Protein AF-A0A960Q2H7-F1 (afdb_monomer_lite)

Secondary structure (DSSP, 8-state):
-PPPTT--EEEEE---TTSSHHHHHHHHHHTT--SSEEEEEEEHHHHHHHHHHTT--GGGPPEE--TTSPPPPSEEEEEPP-TTPPPP--PSTT---HHHHHHHHHHHHHHHHHHHHSTTTEEEEE----HHHHHHTT--SSSHHHHHHHHH-S-S--EEEE-SS-EEEESS-S--HHHHHHH--HHHHHHHHHHHHHHHHHTT---------SSTT-

Foldseek 3Di:
DPDPPALAEEEEQQAQLQDCQVVVVLVCVVVCVDQAEYEQAAALVQQQVSCVVVVRDPQQRADEDDPPDGRDGHHHYYHHDDPDAQHDDHDDPPDQALSSLSNSVSRLVSSLVSCVVPPPRYHYDYGYHDQVSVVSVVNPDSDDQRVCQVSVVPHHAWDWDDDPVDIDTDLDDPDDPVCVVVSDDPVSVVVNVVNVVVVCVVVVNPDDDDDDDPDVVD

Sequence (218 aa):
MPQPENRHMIVVSCGDPGGIGGEILLKALAAGASDLPVLLALPFGLARAWLGVLQAPREWQPRVWHADAEPPEKGLWCLPDEPGWPAVRFPAVAAVDAHSGLLAWRSLERAVDLVLENPGQRALVTAPIHKLAMHEAGFRWPGHTEYLEERGGKGPGLMWMHGPRLSVGLLCNHLPIKDVAAAVTASTLAHKIRLACAFLRDHGIDDELRVLGLDPHA

Structure (mmCIF, N/CA/C/O backbone):
data_AF-A0A960Q2H7-F1
#
_entry.id   AF-A0A960Q2H7-F1
#
loop_
_atom_site.group_PDB
_atom_site.id
_atom_site.type_symbol
_atom_site.label_atom_id
_atom_site.label_alt_id
_atom_site.label_comp_id
_atom_site.label_asym_id
_atom_site.label_entity_id
_atom_site.label_seq_id
_atom_site.pdbx_PDB_ins_code
_atom_site.Cartn_x
_atom_site.Cartn_y
_atom_site.Cartn_z
_atom_site.occupancy
_atom_site.B_iso_or_equiv
_atom_site.auth_seq_id
_atom_site.auth_comp_id
_atom_site.auth_asym_id
_atom_site.auth_atom_id
_atom_site.pdbx_PDB_model_num
ATOM 1 N N . MET A 1 1 ? 28.099 -0.849 17.799 1.00 36.88 1 MET A N 1
ATOM 2 C CA . MET A 1 1 ? 28.224 -0.275 16.443 1.00 36.88 1 MET A CA 1
ATOM 3 C C . MET A 1 1 ? 27.198 0.835 16.332 1.00 36.88 1 MET A C 1
ATOM 5 O O . MET A 1 1 ? 26.074 0.587 16.759 1.00 36.88 1 MET A O 1
ATOM 9 N N . PRO A 1 2 ? 27.560 2.042 15.870 1.00 33.72 2 PRO A N 1
ATOM 10 C CA . PRO A 1 2 ? 26.562 3.067 15.590 1.00 33.72 2 PRO A CA 1
ATOM 11 C C . PRO A 1 2 ? 25.580 2.504 14.553 1.00 33.72 2 PRO A C 1
ATOM 13 O O . PRO A 1 2 ? 25.999 1.886 13.575 1.00 33.72 2 PRO A O 1
ATOM 16 N N . GLN A 1 3 ? 24.281 2.617 14.833 1.00 39.53 3 GLN A N 1
ATOM 17 C CA . GLN A 1 3 ? 23.223 2.280 13.878 1.00 39.53 3 GLN A CA 1
ATOM 18 C C . GLN A 1 3 ? 23.454 3.131 12.619 1.00 39.53 3 GLN A C 1
ATOM 20 O O . GLN A 1 3 ? 23.667 4.334 12.778 1.00 39.53 3 GLN A O 1
ATOM 25 N N . PRO A 1 4 ? 23.471 2.558 11.401 1.00 46.75 4 PRO A N 1
ATOM 26 C CA . PRO A 1 4 ? 23.664 3.358 10.201 1.00 46.75 4 PRO A CA 1
ATOM 27 C C . PRO A 1 4 ? 22.529 4.379 10.104 1.00 46.75 4 PRO A C 1
ATOM 29 O O . PRO A 1 4 ? 21.349 4.019 10.125 1.00 46.75 4 PRO A O 1
ATOM 32 N N . GLU A 1 5 ? 22.907 5.652 10.055 1.00 49.72 5 GLU A N 1
ATOM 33 C CA . GLU A 1 5 ? 21.992 6.776 9.932 1.00 49.72 5 GLU A CA 1
ATOM 34 C C . GLU A 1 5 ? 21.149 6.612 8.651 1.00 49.72 5 GLU A C 1
ATOM 36 O O . GLU A 1 5 ? 21.665 6.482 7.547 1.00 49.72 5 GLU A O 1
ATOM 41 N N . ASN A 1 6 ? 19.830 6.561 8.842 1.00 54.50 6 ASN A N 1
ATOM 42 C CA . ASN A 1 6 ? 18.768 6.665 7.840 1.00 54.50 6 ASN A CA 1
ATOM 43 C C . ASN A 1 6 ? 18.785 5.666 6.655 1.00 54.50 6 ASN A C 1
ATOM 45 O O . ASN A 1 6 ? 18.953 6.036 5.497 1.00 54.50 6 ASN A O 1
ATOM 49 N N . ARG A 1 7 ? 18.464 4.391 6.929 1.00 71.50 7 ARG A N 1
ATOM 50 C CA . ARG A 1 7 ? 18.133 3.381 5.897 1.00 71.50 7 ARG A CA 1
ATOM 51 C C . ARG A 1 7 ? 16.680 3.419 5.398 1.00 71.50 7 ARG A C 1
ATOM 53 O O . ARG A 1 7 ? 16.218 2.456 4.783 1.00 71.50 7 ARG A O 1
ATOM 60 N N . HIS A 1 8 ? 15.947 4.493 5.692 1.00 87.88 8 HIS A N 1
ATOM 61 C CA . HIS A 1 8 ? 14.517 4.556 5.414 1.00 87.88 8 HIS A CA 1
ATOM 62 C C . HIS A 1 8 ? 14.217 4.689 3.920 1.00 87.88 8 HIS A C 1
ATOM 64 O O . HIS A 1 8 ? 14.796 5.523 3.228 1.00 87.88 8 HIS A O 1
ATOM 70 N N . MET A 1 9 ? 13.284 3.880 3.424 1.00 91.44 9 MET A N 1
ATOM 71 C CA . MET A 1 9 ? 12.888 3.869 2.016 1.00 91.44 9 MET A CA 1
ATOM 72 C C . MET A 1 9 ? 11.399 3.567 1.867 1.00 91.44 9 MET A C 1
ATOM 74 O O . MET A 1 9 ? 10.833 2.750 2.597 1.00 91.44 9 MET A O 1
ATOM 78 N N . ILE A 1 10 ? 10.775 4.187 0.869 1.00 95.44 10 ILE A N 1
ATOM 79 C CA . ILE A 1 10 ? 9.421 3.838 0.445 1.00 95.44 10 ILE A CA 1
ATOM 80 C C . ILE A 1 10 ? 9.517 2.824 -0.690 1.00 95.44 10 ILE A C 1
ATOM 82 O O . ILE A 1 10 ? 10.109 3.105 -1.726 1.00 95.44 10 ILE A O 1
ATOM 86 N N . VAL A 1 11 ? 8.915 1.654 -0.516 1.00 96.62 11 VAL A N 1
ATOM 87 C CA . VAL A 1 11 ? 8.796 0.631 -1.555 1.00 96.62 11 VAL A CA 1
ATOM 88 C C . VAL A 1 11 ? 7.412 0.747 -2.180 1.00 96.62 11 VAL A C 1
ATOM 90 O O . VAL A 1 11 ? 6.405 0.661 -1.482 1.00 96.62 11 VAL A O 1
ATOM 93 N N . VAL A 1 12 ? 7.353 0.948 -3.493 1.00 97.62 12 VAL A N 1
ATOM 94 C CA . VAL A 1 12 ? 6.110 1.112 -4.249 1.00 97.62 12 VAL A CA 1
ATOM 95 C C . VAL A 1 12 ? 5.862 -0.123 -5.104 1.00 97.62 12 VAL A C 1
ATOM 97 O O . VAL A 1 12 ? 6.671 -0.438 -5.975 1.00 97.62 12 VAL A O 1
ATOM 100 N N . SER A 1 13 ? 4.733 -0.804 -4.912 1.00 98.00 13 SER A N 1
ATOM 101 C CA . SER A 1 13 ? 4.263 -1.796 -5.889 1.00 98.00 13 SER A CA 1
ATOM 102 C C . SER A 1 13 ? 3.597 -1.085 -7.070 1.00 98.00 13 SER A C 1
ATOM 104 O O . SER A 1 13 ? 2.802 -0.168 -6.853 1.00 98.00 13 SER A O 1
ATOM 106 N N . CYS A 1 14 ? 3.858 -1.516 -8.307 1.00 94.94 14 CYS A N 1
ATOM 107 C CA . CYS A 1 14 ? 3.414 -0.796 -9.509 1.00 94.94 14 CYS A CA 1
ATOM 108 C C . CYS A 1 14 ? 1.892 -0.766 -9.716 1.00 94.94 14 CYS A C 1
ATOM 110 O O . CYS A 1 14 ? 1.400 0.092 -10.447 1.00 94.94 14 CYS A O 1
ATOM 112 N N . GLY A 1 15 ? 1.148 -1.665 -9.060 1.00 95.00 15 GLY A N 1
ATOM 113 C CA . GLY A 1 15 ? -0.287 -1.815 -9.292 1.00 95.00 15 GLY A CA 1
ATOM 114 C C . GLY A 1 15 ? -0.561 -2.337 -10.702 1.00 95.00 15 GLY A C 1
ATOM 115 O O . GLY A 1 15 ? 0.313 -2.960 -11.302 1.00 95.00 15 GLY A O 1
ATOM 116 N N . ASP A 1 16 ? -1.759 -2.087 -11.230 1.00 93.19 16 ASP A N 1
ATOM 117 C CA . ASP A 1 16 ? -2.072 -2.386 -12.631 1.00 93.19 16 ASP A CA 1
ATOM 118 C C . ASP A 1 16 ? -1.298 -1.431 -13.563 1.00 93.19 16 ASP A C 1
ATOM 120 O O . ASP A 1 16 ? -1.562 -0.222 -13.541 1.00 93.19 16 ASP A O 1
ATOM 124 N N . PRO A 1 17 ? -0.377 -1.940 -14.405 1.00 89.56 17 PRO A N 1
ATOM 125 C CA . PRO A 1 17 ? 0.376 -1.123 -15.351 1.00 89.56 17 PRO A CA 1
ATOM 126 C C . PRO A 1 17 ? -0.497 -0.343 -16.341 1.00 89.56 17 PRO A C 1
ATOM 128 O O . PRO A 1 17 ? -0.058 0.708 -16.804 1.00 89.56 17 PRO A O 1
ATOM 131 N N . GLY A 1 18 ? -1.694 -0.849 -16.667 1.00 87.56 18 GLY A N 1
ATOM 132 C CA . GLY A 1 18 ? -2.673 -0.188 -17.536 1.00 87.56 18 GLY A CA 1
ATOM 133 C C . GLY A 1 18 ? -3.600 0.792 -16.809 1.00 87.56 18 GLY A C 1
ATOM 134 O O . GLY A 1 18 ? -4.410 1.458 -17.451 1.00 87.56 18 GLY A O 1
ATOM 135 N N . GLY A 1 19 ? -3.505 0.877 -15.480 1.00 89.75 19 GLY A N 1
ATOM 136 C CA . GLY A 1 19 ? -4.262 1.817 -14.660 1.00 89.75 19 GLY A CA 1
ATOM 137 C C . GLY A 1 19 ? -3.537 3.148 -14.437 1.00 89.75 19 GLY A C 1
ATOM 138 O O . GLY A 1 19 ? -2.473 3.426 -14.979 1.00 89.75 19 GLY A O 1
ATOM 139 N N . ILE A 1 20 ? -4.099 3.972 -13.550 1.00 91.62 20 ILE A N 1
ATOM 140 C CA . ILE A 1 20 ? -3.590 5.324 -13.247 1.00 91.62 20 ILE A CA 1
ATOM 141 C C . ILE A 1 20 ? -2.397 5.350 -12.274 1.00 91.62 20 ILE A C 1
ATOM 143 O O . ILE A 1 20 ? -1.889 6.421 -11.942 1.00 91.62 20 ILE A O 1
ATOM 147 N N . GLY A 1 21 ? -1.962 4.191 -11.767 1.00 92.94 21 GLY A N 1
ATOM 148 C CA . GLY A 1 21 ? -0.980 4.096 -10.682 1.00 92.94 21 GLY A CA 1
ATOM 149 C C . GLY A 1 21 ? 0.350 4.782 -10.998 1.00 92.94 21 GLY A C 1
ATOM 150 O O . GLY A 1 21 ? 0.866 5.541 -10.178 1.00 92.94 21 GLY A O 1
ATOM 151 N N . GLY A 1 22 ? 0.867 4.576 -12.210 1.00 91.44 22 GLY A N 1
ATOM 152 C CA . GLY A 1 22 ? 2.121 5.188 -12.649 1.00 91.44 22 GLY A CA 1
ATOM 153 C C . GLY A 1 22 ? 2.036 6.702 -12.814 1.00 91.44 22 GLY A C 1
ATOM 154 O O . GLY A 1 22 ? 2.942 7.417 -12.390 1.00 91.44 22 GLY A O 1
ATOM 155 N N . GLU A 1 23 ? 0.928 7.214 -13.354 1.00 92.50 23 GLU A N 1
ATOM 156 C CA . GLU A 1 23 ? 0.708 8.659 -13.461 1.00 92.50 23 GLU A CA 1
ATOM 157 C C . GLU A 1 23 ? 0.643 9.331 -12.089 1.00 92.50 23 GLU A C 1
ATOM 159 O O . GLU A 1 23 ? 1.206 10.410 -11.902 1.00 92.50 23 GLU A O 1
ATOM 164 N N . ILE A 1 24 ? -0.043 8.701 -11.128 1.00 95.38 24 ILE A N 1
ATOM 165 C CA . ILE A 1 24 ? -0.135 9.205 -9.755 1.00 95.38 24 ILE A CA 1
ATOM 166 C C . ILE A 1 24 ? 1.245 9.199 -9.102 1.00 95.38 24 ILE A C 1
ATOM 168 O O . ILE A 1 24 ? 1.612 10.200 -8.493 1.00 95.38 24 ILE A O 1
ATOM 172 N N . LEU A 1 25 ? 2.021 8.119 -9.257 1.00 94.75 25 LEU A N 1
ATOM 173 C CA . LEU A 1 25 ? 3.385 8.040 -8.733 1.00 94.75 25 LEU A CA 1
ATOM 174 C C . LEU A 1 25 ? 4.245 9.192 -9.269 1.00 94.75 25 LEU A C 1
ATOM 176 O O . LEU A 1 25 ? 4.853 9.916 -8.487 1.00 94.75 25 LEU A O 1
ATOM 180 N N . LEU A 1 26 ? 4.250 9.406 -10.586 1.00 93.69 26 LEU A N 1
ATOM 181 C CA . LEU A 1 26 ? 5.024 10.477 -11.215 1.00 93.69 26 LEU A CA 1
ATOM 182 C C . LEU A 1 26 ? 4.580 11.869 -10.755 1.00 93.69 26 LEU A C 1
ATOM 184 O O . LEU A 1 26 ? 5.421 12.698 -10.415 1.00 93.69 26 LE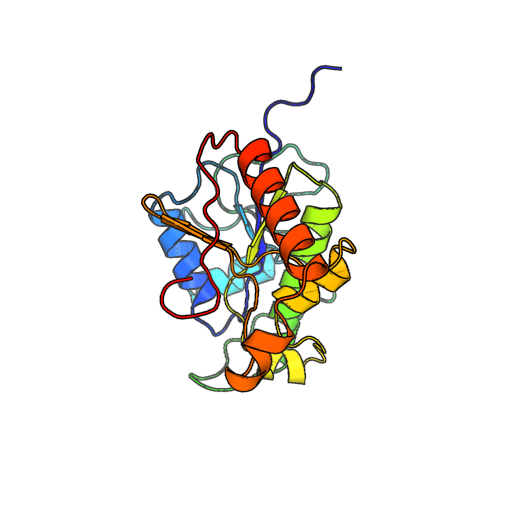U A O 1
ATOM 188 N N . LYS A 1 27 ? 3.267 12.122 -10.697 1.00 94.94 27 LYS A N 1
ATOM 189 C CA . LYS A 1 27 ? 2.715 13.398 -10.214 1.00 94.94 27 LYS A CA 1
ATOM 190 C C . LYS A 1 27 ? 3.054 13.638 -8.741 1.00 94.94 27 LYS A C 1
ATOM 192 O O . LYS A 1 27 ? 3.414 14.754 -8.384 1.00 94.94 27 LYS A O 1
ATOM 197 N N . ALA A 1 28 ? 2.983 12.607 -7.899 1.00 94.88 28 ALA A N 1
ATOM 198 C CA . ALA A 1 28 ? 3.336 12.697 -6.485 1.00 94.88 28 ALA A CA 1
ATOM 199 C C . ALA A 1 28 ? 4.831 12.993 -6.295 1.00 94.88 28 ALA A C 1
ATOM 201 O O . ALA A 1 28 ? 5.192 13.884 -5.528 1.00 94.88 28 ALA A O 1
ATOM 202 N N . LEU A 1 29 ? 5.701 12.300 -7.034 1.00 92.56 29 LEU A N 1
ATOM 203 C CA . LEU A 1 29 ? 7.143 12.545 -7.018 1.00 92.56 29 LEU A CA 1
ATOM 204 C C . LEU A 1 29 ? 7.481 13.969 -7.478 1.00 92.56 29 LEU A C 1
ATOM 206 O O . LEU A 1 29 ? 8.208 14.679 -6.784 1.00 92.56 29 LEU A O 1
ATOM 210 N N . ALA A 1 30 ? 6.891 14.423 -8.587 1.00 92.25 30 ALA A N 1
ATOM 211 C CA . ALA A 1 30 ? 7.063 15.784 -9.094 1.00 92.25 30 ALA A CA 1
ATOM 212 C C . ALA A 1 30 ? 6.552 16.857 -8.114 1.00 92.25 30 ALA A C 1
ATOM 214 O O . ALA A 1 30 ? 7.120 17.943 -8.042 1.00 92.25 30 ALA A O 1
ATOM 215 N N . ALA A 1 31 ? 5.518 16.546 -7.327 1.00 94.25 31 ALA A N 1
ATOM 216 C CA . ALA A 1 31 ? 5.004 17.410 -6.264 1.00 94.25 31 ALA A CA 1
ATOM 217 C C . ALA A 1 31 ? 5.828 17.352 -4.961 1.00 94.25 31 ALA A C 1
ATOM 219 O O . ALA A 1 31 ? 5.476 18.020 -3.992 1.00 94.25 31 ALA A O 1
ATOM 220 N N . GLY A 1 32 ? 6.905 16.561 -4.911 1.00 91.62 32 GLY A N 1
ATOM 221 C CA . GLY A 1 32 ? 7.754 16.439 -3.728 1.00 91.62 32 GLY A CA 1
ATOM 222 C C . GLY A 1 32 ? 7.128 15.619 -2.598 1.00 91.62 32 GLY A C 1
ATOM 223 O O . GLY A 1 32 ? 7.428 15.870 -1.438 1.00 91.62 32 GLY A O 1
ATOM 224 N N . ALA A 1 33 ? 6.280 14.632 -2.911 1.00 89.38 33 ALA A N 1
ATOM 225 C CA . ALA A 1 33 ? 5.559 13.833 -1.912 1.00 89.38 33 ALA A CA 1
ATOM 226 C C . ALA A 1 33 ? 6.451 12.994 -0.970 1.00 89.38 33 ALA A C 1
ATOM 228 O O . ALA A 1 33 ? 5.940 12.397 -0.024 1.00 89.38 33 ALA A O 1
ATOM 229 N N . SER A 1 34 ? 7.762 12.907 -1.219 1.00 88.88 34 SER A N 1
ATOM 230 C CA . SER A 1 34 ? 8.701 12.241 -0.319 1.00 88.88 34 SER A CA 1
ATOM 231 C C . SER A 1 34 ? 10.093 12.863 -0.368 1.00 88.88 34 SER A C 1
ATOM 233 O O . SER A 1 34 ? 10.590 13.224 -1.438 1.00 88.88 34 SER A O 1
ATOM 235 N N . ASP A 1 35 ? 10.739 12.916 0.795 1.00 89.56 35 ASP A N 1
ATOM 236 C CA . ASP A 1 35 ? 12.172 13.189 0.942 1.00 89.56 35 ASP A CA 1
ATOM 237 C C . ASP A 1 35 ? 13.015 11.914 1.066 1.00 89.56 35 ASP A C 1
ATOM 239 O O . ASP A 1 35 ? 14.243 11.979 1.041 1.00 89.56 35 ASP A O 1
ATOM 243 N N . LEU A 1 36 ? 12.364 10.752 1.149 1.00 92.25 36 LEU A N 1
ATOM 244 C CA . LEU A 1 36 ? 13.016 9.450 1.162 1.00 92.25 36 LEU A CA 1
ATOM 245 C C . LEU A 1 36 ? 13.245 8.940 -0.270 1.00 92.25 36 LEU A C 1
ATOM 247 O O . LEU A 1 36 ? 12.529 9.329 -1.201 1.00 92.25 36 LEU A O 1
ATOM 251 N N . PRO A 1 37 ? 14.213 8.031 -0.476 1.00 92.88 37 PRO A N 1
ATOM 252 C CA . PRO A 1 37 ? 14.270 7.255 -1.704 1.00 92.88 37 PRO A CA 1
ATOM 253 C C . PRO A 1 37 ? 12.984 6.447 -1.909 1.00 92.88 37 PRO A C 1
ATOM 255 O O . PRO A 1 37 ? 12.435 5.854 -0.972 1.00 92.88 37 PRO A O 1
ATOM 258 N N . VAL A 1 38 ? 12.546 6.378 -3.165 1.00 94.94 38 VAL A N 1
ATOM 259 C CA . VAL A 1 38 ? 11.391 5.585 -3.587 1.00 94.94 38 VAL A CA 1
ATOM 260 C C . VAL A 1 38 ? 11.871 4.441 -4.467 1.00 94.94 38 VAL A C 1
ATOM 262 O O . VAL A 1 38 ? 12.413 4.676 -5.542 1.00 94.94 38 VAL A O 1
ATOM 265 N N . LEU A 1 39 ? 11.659 3.205 -4.029 1.00 95.38 39 LEU A N 1
ATOM 266 C CA . LEU A 1 39 ? 11.956 1.991 -4.780 1.00 95.38 39 LEU A CA 1
ATOM 267 C C . LEU A 1 39 ? 10.679 1.450 -5.415 1.00 95.38 39 LEU A C 1
ATOM 269 O O . LEU A 1 39 ? 9.833 0.874 -4.738 1.00 95.38 39 LEU A O 1
ATOM 273 N N . LEU A 1 40 ? 10.553 1.593 -6.727 1.00 96.44 40 LEU A N 1
ATOM 274 C CA . LEU A 1 40 ? 9.544 0.894 -7.508 1.00 96.44 40 LEU A CA 1
ATOM 275 C C . LEU A 1 40 ? 9.930 -0.588 -7.586 1.00 96.44 40 LEU A C 1
ATOM 277 O O . LEU A 1 40 ? 10.978 -0.928 -8.133 1.00 96.44 40 LEU A O 1
ATOM 281 N N . ALA A 1 41 ? 9.089 -1.471 -7.048 1.00 96.38 41 ALA A N 1
ATOM 282 C CA . ALA A 1 41 ? 9.308 -2.916 -7.014 1.00 96.38 41 ALA A CA 1
ATOM 283 C C . ALA A 1 41 ? 9.076 -3.551 -8.397 1.00 96.38 41 ALA A C 1
ATOM 285 O O . ALA A 1 41 ? 8.151 -4.336 -8.603 1.00 96.38 41 ALA A O 1
ATOM 286 N N . LEU A 1 42 ? 9.904 -3.155 -9.359 1.00 96.12 42 LEU A N 1
ATOM 287 C CA . LEU A 1 42 ? 9.967 -3.656 -10.722 1.00 96.12 42 LEU A CA 1
ATOM 288 C C . LEU A 1 42 ? 11.436 -3.778 -11.151 1.00 96.12 42 LEU A C 1
ATOM 290 O O . LEU A 1 42 ? 12.240 -2.927 -10.766 1.00 96.12 42 LEU A O 1
ATOM 294 N N . PRO A 1 43 ? 11.781 -4.770 -11.986 1.00 96.69 43 PRO A N 1
ATOM 295 C CA . PRO A 1 43 ? 13.052 -4.815 -12.702 1.00 96.69 43 PRO A CA 1
ATOM 296 C C . PRO A 1 43 ? 13.286 -3.562 -13.552 1.00 96.69 43 PRO A C 1
ATOM 298 O O . PRO A 1 43 ? 12.338 -2.992 -14.101 1.00 96.69 43 PRO A O 1
ATOM 301 N N . PHE A 1 44 ? 14.543 -3.151 -13.699 1.00 96.00 44 PHE A N 1
ATOM 302 C CA . PHE A 1 44 ? 14.944 -1.934 -14.406 1.00 96.00 44 PHE A CA 1
ATOM 303 C C . PHE A 1 44 ? 14.395 -1.827 -15.828 1.00 96.00 44 PHE A C 1
ATOM 305 O O . PHE A 1 44 ? 13.835 -0.789 -16.188 1.00 96.00 44 PHE A O 1
ATOM 312 N N . GLY A 1 45 ? 14.496 -2.886 -16.629 1.00 94.75 45 GLY A N 1
ATOM 313 C CA . GLY A 1 45 ? 13.978 -2.921 -17.991 1.00 94.75 45 GLY A CA 1
ATOM 314 C C . GLY A 1 45 ? 12.464 -2.713 -18.043 1.00 94.75 45 GLY A C 1
ATOM 315 O O . GLY A 1 45 ? 11.975 -1.948 -18.877 1.00 94.75 45 GLY A O 1
ATOM 316 N N . LEU A 1 46 ? 11.722 -3.322 -17.111 1.00 94.94 46 LEU A N 1
ATOM 317 C CA . LEU A 1 46 ? 10.268 -3.162 -17.009 1.00 94.94 46 LEU A CA 1
ATOM 318 C C . LEU A 1 46 ? 9.888 -1.768 -16.506 1.00 94.94 46 LEU A C 1
ATOM 320 O O . LEU A 1 46 ? 9.027 -1.123 -17.101 1.00 94.94 46 LEU A O 1
ATOM 324 N N . ALA A 1 47 ? 10.564 -1.268 -15.471 1.00 94.94 47 ALA A N 1
ATOM 325 C CA . ALA A 1 47 ? 10.358 0.077 -14.946 1.00 94.94 47 ALA A CA 1
ATOM 326 C C . ALA A 1 47 ? 10.601 1.136 -16.031 1.00 94.94 47 ALA A C 1
ATOM 328 O O . ALA A 1 47 ? 9.758 2.003 -16.254 1.00 94.94 47 ALA A O 1
ATOM 329 N N . ARG A 1 48 ? 11.709 1.028 -16.773 1.00 94.31 48 ARG A N 1
ATOM 330 C CA . ARG A 1 48 ? 12.015 1.908 -17.906 1.00 94.31 48 ARG A CA 1
ATOM 331 C C . ARG A 1 48 ? 10.963 1.834 -19.009 1.00 94.31 48 ARG A C 1
ATOM 333 O O . ARG A 1 48 ? 10.567 2.876 -19.525 1.00 94.31 48 ARG A O 1
ATOM 340 N N . ALA A 1 49 ? 10.549 0.630 -19.407 1.00 92.12 49 ALA A N 1
ATOM 341 C CA . ALA A 1 49 ? 9.541 0.454 -20.451 1.00 92.12 49 ALA A CA 1
ATOM 342 C C . ALA A 1 49 ? 8.208 1.090 -20.036 1.00 92.12 49 ALA A C 1
ATOM 344 O O . ALA A 1 49 ? 7.605 1.831 -20.810 1.00 92.12 49 ALA A O 1
ATOM 345 N N . TRP A 1 50 ? 7.794 0.856 -18.789 1.00 92.06 50 TRP A N 1
ATOM 346 C CA . TRP A 1 50 ? 6.568 1.406 -18.229 1.00 92.06 50 TRP A CA 1
ATOM 347 C C . TRP A 1 50 ? 6.600 2.938 -18.164 1.00 92.06 50 TRP A C 1
ATOM 349 O O . TRP A 1 50 ? 5.722 3.606 -18.706 1.00 92.06 50 TRP A O 1
ATOM 359 N N . LEU A 1 51 ? 7.665 3.507 -17.595 1.00 91.50 51 LEU A N 1
ATOM 360 C CA . LEU A 1 51 ? 7.856 4.956 -17.488 1.00 91.50 51 LEU A CA 1
ATOM 361 C C . LEU A 1 51 ? 8.029 5.638 -18.853 1.00 91.50 51 LEU A C 1
ATOM 363 O O . LEU A 1 51 ? 7.632 6.789 -19.016 1.00 91.50 51 LEU A O 1
ATOM 367 N N . GLY A 1 52 ? 8.579 4.932 -19.845 1.00 91.75 52 GLY A N 1
ATOM 368 C CA . GLY A 1 52 ? 8.660 5.407 -21.225 1.00 91.75 52 GLY A CA 1
ATOM 369 C C . GLY A 1 52 ? 7.284 5.591 -21.864 1.00 91.75 52 GLY A C 1
ATOM 370 O O . GLY A 1 52 ? 7.044 6.613 -22.504 1.00 91.75 52 GLY A O 1
ATOM 371 N N . VAL A 1 53 ? 6.359 4.653 -21.640 1.00 89.81 53 VAL A N 1
ATOM 372 C CA . VAL A 1 53 ? 4.967 4.781 -22.109 1.00 89.81 53 VAL A CA 1
ATOM 373 C C . VAL A 1 53 ? 4.236 5.917 -21.398 1.00 89.81 53 VAL A C 1
ATOM 375 O O . VAL A 1 53 ? 3.505 6.665 -22.041 1.00 89.81 53 VAL A O 1
ATOM 378 N N . LEU A 1 54 ? 4.497 6.107 -20.104 1.00 90.31 54 LEU A N 1
ATOM 379 C CA . LEU A 1 54 ? 3.964 7.229 -19.323 1.00 90.31 54 LEU A CA 1
ATOM 380 C C . LEU A 1 54 ? 4.619 8.579 -19.656 1.00 90.31 54 LEU A C 1
ATOM 382 O O . LEU A 1 54 ? 4.235 9.594 -19.080 1.00 90.31 54 LEU A O 1
ATOM 386 N N . GLN A 1 55 ? 5.609 8.598 -20.558 1.00 92.25 55 GLN A N 1
ATOM 387 C CA . GLN A 1 55 ? 6.376 9.789 -20.930 1.00 92.25 55 GLN A CA 1
ATOM 388 C C . GLN A 1 55 ? 6.977 10.501 -19.707 1.00 92.25 55 GLN A C 1
ATOM 390 O O . GLN A 1 55 ? 6.963 11.729 -19.610 1.00 92.25 55 GLN A O 1
ATOM 395 N N . ALA A 1 56 ? 7.501 9.718 -18.760 1.00 92.12 56 ALA A N 1
ATOM 396 C CA . ALA A 1 56 ? 8.086 10.241 -17.534 1.00 92.12 56 ALA A CA 1
ATOM 397 C C . ALA A 1 56 ? 9.211 11.258 -17.834 1.00 92.12 56 ALA A C 1
ATOM 399 O O . ALA A 1 56 ? 10.064 10.987 -18.694 1.00 92.12 56 ALA A O 1
ATOM 400 N N . PRO A 1 57 ? 9.264 12.397 -17.112 1.00 90.12 57 PRO A N 1
ATOM 401 C CA . PRO A 1 57 ? 10.359 13.357 -17.222 1.00 90.12 57 PRO A CA 1
ATOM 402 C C . PRO A 1 57 ? 11.726 12.701 -17.004 1.00 90.12 57 PRO A C 1
ATOM 404 O O . PRO A 1 57 ? 11.849 11.691 -16.307 1.00 90.12 57 PRO A O 1
ATOM 407 N N . ARG A 1 58 ? 12.779 13.281 -17.593 1.00 88.44 58 ARG A N 1
ATOM 408 C CA . ARG A 1 58 ? 14.131 12.698 -17.547 1.00 88.44 58 ARG A CA 1
ATOM 409 C C . ARG A 1 58 ? 14.666 12.566 -16.123 1.00 88.44 58 ARG A C 1
ATOM 411 O O . ARG A 1 58 ? 15.382 11.606 -15.856 1.00 88.44 58 ARG A O 1
ATOM 418 N N . GLU A 1 59 ? 14.315 13.481 -15.222 1.00 89.00 59 GLU A N 1
ATOM 419 C CA . GLU A 1 59 ? 14.723 13.408 -13.816 1.00 89.00 59 GLU A CA 1
ATOM 420 C C . GLU A 1 59 ? 14.094 12.229 -13.053 1.00 89.00 59 GLU A C 1
ATOM 422 O O . GLU A 1 59 ? 14.639 11.802 -12.039 1.00 89.00 59 GLU A O 1
ATOM 427 N N . TRP A 1 60 ? 12.990 11.668 -13.559 1.00 89.69 60 TRP A N 1
ATOM 428 C CA . TRP A 1 60 ? 12.293 10.519 -12.972 1.00 89.69 60 TRP A CA 1
ATOM 429 C C . TRP A 1 60 ? 12.588 9.209 -13.706 1.00 89.69 60 TRP A C 1
ATOM 431 O O . TRP A 1 60 ? 11.847 8.236 -13.575 1.00 89.69 60 TRP A O 1
ATOM 441 N N . GLN A 1 61 ? 13.682 9.151 -14.469 1.00 90.50 61 GLN A N 1
ATOM 442 C CA . GLN A 1 61 ? 14.205 7.876 -14.951 1.00 90.50 61 GLN A CA 1
ATOM 443 C C . GLN A 1 61 ? 14.745 7.063 -13.765 1.00 90.50 61 GLN A C 1
ATOM 445 O O . GLN A 1 61 ? 15.492 7.604 -12.945 1.00 90.50 61 GLN A O 1
ATOM 450 N N . PRO A 1 62 ? 14.378 5.776 -13.642 1.00 92.12 62 PRO A N 1
ATOM 451 C CA . PRO A 1 62 ? 14.706 5.002 -12.459 1.00 92.12 62 PRO A CA 1
ATOM 452 C C . PRO A 1 62 ? 16.197 4.656 -12.455 1.00 92.12 62 PRO A C 1
ATOM 454 O O . PRO A 1 62 ? 16.791 4.391 -13.501 1.00 92.12 62 PRO A O 1
ATOM 457 N N . ARG A 1 63 ? 16.801 4.626 -11.268 1.00 93.75 63 ARG A N 1
ATOM 458 C CA . ARG A 1 63 ? 18.155 4.096 -11.039 1.00 93.75 63 ARG A CA 1
ATOM 459 C C . ARG A 1 63 ? 18.075 2.679 -10.473 1.00 93.75 63 ARG A C 1
ATOM 461 O O . ARG A 1 63 ? 17.127 2.347 -9.770 1.00 93.75 63 ARG A O 1
ATOM 468 N N . VAL A 1 64 ? 19.067 1.840 -10.745 1.00 94.69 64 VAL A N 1
ATOM 469 C CA . VAL A 1 64 ? 19.096 0.473 -10.199 1.00 94.69 64 VAL A CA 1
ATOM 470 C C . VAL A 1 64 ? 19.631 0.501 -8.776 1.00 94.69 64 VAL A C 1
ATOM 472 O O . VAL A 1 64 ? 20.711 1.038 -8.536 1.00 94.69 64 VAL A O 1
ATOM 475 N N . TRP A 1 65 ? 18.888 -0.082 -7.840 1.00 92.56 65 TRP A N 1
ATOM 476 C CA . TRP A 1 65 ? 19.346 -0.306 -6.474 1.00 92.56 65 TRP A CA 1
ATOM 477 C C . TRP A 1 65 ? 19.602 -1.798 -6.239 1.00 92.56 65 TRP A C 1
ATOM 479 O O . TRP A 1 65 ? 18.819 -2.646 -6.662 1.00 92.56 65 TRP A O 1
ATOM 489 N N . HIS A 1 66 ? 20.697 -2.116 -5.551 1.00 87.62 66 HIS A N 1
ATOM 490 C CA . HIS A 1 66 ? 21.071 -3.482 -5.185 1.00 87.62 66 HIS A CA 1
ATOM 491 C C . HIS A 1 66 ? 20.872 -3.687 -3.683 1.00 87.62 66 HIS A C 1
ATOM 493 O O . HIS A 1 66 ? 21.192 -2.796 -2.904 1.00 87.62 66 HIS A O 1
ATOM 499 N N . ALA A 1 67 ? 20.390 -4.866 -3.276 1.00 75.44 67 ALA A N 1
ATOM 500 C CA . ALA A 1 67 ? 20.031 -5.148 -1.883 1.00 75.44 67 ALA A CA 1
ATOM 501 C C . ALA A 1 67 ? 21.174 -4.932 -0.873 1.00 75.44 67 ALA A C 1
ATOM 503 O O . ALA A 1 67 ? 20.921 -4.513 0.256 1.00 75.44 67 ALA A O 1
ATOM 504 N N . ASP A 1 68 ? 22.411 -5.170 -1.311 1.00 73.12 68 ASP A N 1
ATOM 505 C CA . ASP A 1 68 ? 23.628 -5.036 -0.504 1.00 73.12 68 ASP A CA 1
ATOM 506 C C . ASP A 1 68 ? 24.245 -3.626 -0.558 1.00 73.12 68 ASP A C 1
ATOM 508 O O . ASP A 1 68 ? 25.258 -3.364 0.092 1.00 73.12 68 ASP A O 1
ATOM 512 N N . ALA A 1 69 ? 23.666 -2.713 -1.345 1.00 76.38 69 ALA A N 1
ATOM 513 C CA . ALA A 1 69 ? 24.137 -1.339 -1.454 1.00 76.38 69 ALA A CA 1
ATOM 514 C C . ALA A 1 69 ? 23.630 -0.473 -0.292 1.00 76.38 69 ALA A C 1
ATOM 516 O O . ALA A 1 69 ? 22.614 -0.766 0.347 1.00 76.38 69 ALA A O 1
ATOM 517 N N . GLU A 1 70 ? 24.326 0.636 -0.040 1.00 68.75 70 GLU A N 1
ATOM 518 C CA . GLU A 1 70 ? 23.847 1.645 0.902 1.00 68.75 70 GLU A CA 1
ATOM 519 C C . GLU A 1 70 ? 22.465 2.190 0.495 1.00 68.75 70 GLU A C 1
ATOM 521 O O . GLU A 1 70 ? 22.083 2.128 -0.684 1.00 68.75 70 GLU A O 1
ATOM 526 N N . PRO A 1 71 ? 21.677 2.685 1.470 1.00 64.62 71 PRO A N 1
ATOM 527 C CA . PRO A 1 71 ? 20.386 3.290 1.194 1.00 64.62 71 PRO A CA 1
ATOM 528 C C . PRO A 1 71 ? 20.564 4.405 0.171 1.00 64.62 71 PRO A C 1
ATOM 530 O O . PRO A 1 71 ? 21.450 5.247 0.323 1.00 64.62 71 PRO A O 1
ATOM 533 N N . PRO A 1 72 ? 19.752 4.415 -0.884 1.00 75.81 72 PRO A N 1
ATOM 534 C CA . PRO A 1 72 ? 19.973 5.357 -1.946 1.00 75.81 72 PRO A CA 1
ATOM 535 C C . PRO A 1 72 ? 19.582 6.782 -1.542 1.00 75.81 72 PRO A C 1
ATOM 537 O O . PRO A 1 72 ? 18.686 6.999 -0.728 1.00 75.81 72 PRO A O 1
ATOM 540 N N . GLU A 1 73 ? 20.190 7.765 -2.201 1.00 85.81 73 GLU A N 1
ATOM 541 C CA . GLU A 1 73 ? 19.737 9.155 -2.148 1.00 85.81 73 GLU A CA 1
ATOM 542 C C . GLU A 1 73 ? 18.287 9.300 -2.641 1.00 85.81 73 GLU A C 1
ATOM 544 O O . GLU A 1 73 ? 17.772 8.467 -3.406 1.00 85.81 73 GLU A O 1
ATOM 549 N N . LYS A 1 74 ? 17.654 10.425 -2.279 1.00 90.12 74 LYS A N 1
ATOM 550 C CA . LYS A 1 74 ? 16.341 10.833 -2.795 1.00 90.12 74 LYS A CA 1
ATOM 551 C C . LYS A 1 74 ? 16.266 10.644 -4.314 1.00 90.12 74 LYS A C 1
ATOM 553 O O . LYS A 1 74 ? 17.183 10.994 -5.062 1.00 90.12 74 LYS A O 1
ATOM 558 N N . GLY A 1 75 ? 15.157 10.073 -4.768 1.00 90.50 75 GLY A N 1
ATOM 559 C CA . GLY A 1 75 ? 14.879 9.821 -6.178 1.00 90.50 75 GLY A CA 1
ATOM 560 C C . GLY A 1 75 ? 14.158 8.497 -6.396 1.00 90.50 75 GLY A C 1
ATOM 561 O O . GLY A 1 75 ? 13.826 7.794 -5.440 1.00 90.50 75 GLY A O 1
ATOM 562 N N . LEU A 1 76 ? 13.925 8.175 -7.669 1.00 93.94 76 LEU A N 1
ATOM 563 C CA . LEU A 1 76 ? 13.268 6.939 -8.079 1.00 93.94 76 LEU A CA 1
ATOM 564 C C . LEU A 1 76 ? 14.295 5.841 -8.368 1.00 93.94 76 LEU A C 1
ATOM 566 O O . LEU A 1 76 ? 15.223 6.017 -9.161 1.00 93.94 76 LEU A O 1
ATOM 570 N N . TRP A 1 77 ? 14.088 4.696 -7.737 1.00 94.88 77 TRP A N 1
ATOM 571 C CA . TRP A 1 77 ? 14.904 3.501 -7.849 1.00 94.88 77 TRP A CA 1
ATOM 572 C C . TRP A 1 77 ? 14.056 2.315 -8.287 1.00 94.88 77 TRP A C 1
ATOM 574 O O . TRP A 1 77 ? 12.834 2.327 -8.155 1.00 94.88 77 TRP A O 1
ATOM 584 N N . CYS A 1 78 ? 14.705 1.281 -8.802 1.00 95.94 78 CYS A N 1
ATOM 585 C CA . CYS A 1 78 ? 14.085 0.023 -9.190 1.00 95.94 78 CYS A CA 1
ATOM 586 C C . CYS A 1 78 ? 15.024 -1.153 -8.899 1.00 95.94 78 CYS A C 1
ATOM 588 O O . CYS A 1 78 ? 16.177 -0.972 -8.499 1.00 95.94 78 CYS A O 1
ATOM 590 N N . LEU A 1 79 ? 14.524 -2.364 -9.116 1.00 95.62 79 LEU A N 1
ATOM 591 C CA . LEU A 1 79 ? 15.275 -3.595 -8.907 1.00 95.62 79 LEU A CA 1
ATOM 592 C C . LEU A 1 79 ? 16.197 -3.893 -10.100 1.00 95.62 79 LEU A C 1
ATOM 594 O O . LEU A 1 79 ? 15.930 -3.424 -11.213 1.00 95.62 79 LEU A O 1
ATOM 598 N N . PRO A 1 80 ? 17.267 -4.683 -9.903 1.00 95.56 80 PRO A N 1
ATOM 599 C CA . PRO A 1 80 ? 18.055 -5.215 -11.007 1.00 95.56 80 PRO A CA 1
ATOM 600 C C . PRO A 1 80 ? 17.194 -6.092 -11.920 1.00 95.56 80 PRO A C 1
ATOM 602 O O . PRO A 1 80 ? 16.187 -6.657 -11.490 1.00 95.56 80 PRO A O 1
ATOM 605 N N . ASP A 1 81 ? 17.594 -6.209 -13.185 1.00 95.38 81 ASP A N 1
ATOM 606 C CA . ASP A 1 81 ? 16.922 -7.112 -14.113 1.00 95.38 81 ASP A CA 1
ATOM 607 C C . ASP A 1 81 ? 17.156 -8.574 -13.729 1.00 95.38 81 ASP A C 1
ATOM 609 O O . ASP A 1 81 ? 18.292 -9.013 -13.543 1.00 95.38 81 ASP A O 1
ATOM 613 N N . GLU A 1 82 ? 16.067 -9.335 -13.651 1.00 92.25 82 GLU A N 1
ATOM 614 C CA . GLU A 1 82 ? 16.081 -10.768 -13.381 1.00 92.25 82 GLU A CA 1
ATOM 615 C C . GLU A 1 82 ? 15.045 -11.489 -14.263 1.00 92.25 82 GLU A C 1
ATOM 617 O O . GLU A 1 82 ? 14.020 -10.907 -14.639 1.00 92.25 82 GLU A O 1
ATOM 622 N N . PRO A 1 83 ? 15.302 -12.749 -14.654 1.00 91.12 83 PRO A N 1
ATOM 623 C CA . PRO A 1 83 ? 14.374 -13.512 -15.480 1.00 91.12 83 PRO A CA 1
ATOM 624 C C . PRO A 1 83 ? 13.093 -13.880 -14.714 1.00 91.12 83 PRO A C 1
ATOM 626 O O . PRO A 1 83 ? 13.055 -13.897 -13.489 1.00 91.12 83 PRO A O 1
ATOM 629 N N . GLY A 1 84 ? 12.040 -14.243 -15.452 1.00 90.50 84 GLY A N 1
ATOM 630 C CA . GLY A 1 84 ? 10.792 -14.763 -14.874 1.00 90.50 84 GLY A CA 1
ATOM 631 C C . GLY A 1 84 ? 9.722 -13.711 -14.578 1.00 90.50 84 GLY A C 1
ATOM 632 O O . GLY A 1 84 ? 8.613 -14.072 -14.182 1.00 90.50 84 GLY A O 1
ATOM 633 N N . TRP A 1 85 ? 10.005 -12.431 -14.827 1.00 94.25 85 TRP A N 1
ATOM 634 C CA . TRP A 1 85 ? 8.992 -11.382 -14.758 1.00 94.25 85 TRP A CA 1
ATOM 635 C C . TRP A 1 85 ? 8.120 -11.341 -16.021 1.00 94.25 85 TRP A C 1
ATOM 637 O O . TRP A 1 85 ? 8.638 -11.464 -17.135 1.00 94.25 85 TRP A O 1
ATOM 647 N N . PRO A 1 86 ? 6.800 -11.128 -15.880 1.00 91.44 86 PRO A N 1
ATOM 648 C CA . PRO A 1 86 ? 5.936 -10.857 -17.022 1.00 91.44 86 PRO A CA 1
ATOM 649 C C . PRO A 1 86 ? 6.313 -9.513 -17.655 1.00 91.44 86 PRO A C 1
ATOM 651 O O . PRO A 1 86 ? 6.587 -8.532 -16.965 1.00 91.44 86 PRO A O 1
ATOM 654 N N . ALA A 1 87 ? 6.314 -9.454 -18.986 1.00 86.50 87 ALA A N 1
ATOM 655 C CA . ALA A 1 87 ? 6.556 -8.206 -19.705 1.00 86.50 87 ALA A CA 1
ATOM 656 C C . ALA A 1 87 ? 5.506 -7.129 -19.361 1.00 86.50 87 ALA A C 1
ATOM 658 O O . ALA A 1 87 ? 4.342 -7.422 -19.081 1.00 86.50 87 ALA A O 1
ATOM 659 N N . VAL A 1 88 ? 5.884 -5.857 -19.455 1.00 83.06 88 VAL A N 1
ATOM 660 C CA . VAL A 1 88 ? 4.904 -4.771 -19.356 1.00 83.06 88 VAL A CA 1
ATOM 661 C C . VAL A 1 88 ? 3.972 -4.843 -20.565 1.00 83.06 88 VAL A C 1
ATOM 663 O O . VAL A 1 88 ? 4.427 -4.847 -21.710 1.00 83.06 88 VAL A O 1
ATOM 666 N N . ARG A 1 89 ? 2.663 -4.895 -20.309 1.00 81.38 89 ARG A N 1
ATOM 667 C CA . ARG A 1 89 ? 1.617 -4.783 -21.326 1.00 81.38 89 ARG A CA 1
ATOM 668 C C . ARG A 1 89 ? 0.640 -3.696 -20.922 1.00 81.38 89 ARG A C 1
ATOM 670 O O . ARG A 1 89 ? 0.277 -3.587 -19.755 1.00 81.38 89 ARG A O 1
ATOM 677 N N . PHE A 1 90 ? 0.230 -2.919 -21.913 1.00 77.50 90 PHE A N 1
ATOM 678 C CA . PHE A 1 90 ? -0.803 -1.908 -21.770 1.00 77.50 90 PHE A CA 1
ATOM 679 C C . PHE A 1 90 ? -2.006 -2.386 -22.572 1.00 77.50 90 PHE A C 1
ATOM 681 O O . PHE A 1 90 ? -1.970 -2.312 -23.806 1.00 77.50 90 PHE A O 1
ATOM 688 N N . PRO A 1 91 ? -3.022 -2.962 -21.911 1.00 71.06 91 PRO A N 1
ATOM 689 C CA . PRO A 1 91 ? -4.230 -3.355 -22.608 1.00 71.06 91 PRO A CA 1
ATOM 690 C C . PRO A 1 91 ? -4.918 -2.124 -23.210 1.00 71.06 91 PRO A C 1
ATOM 692 O O . PRO A 1 91 ? -4.674 -0.983 -22.808 1.00 71.06 91 PRO A O 1
ATOM 695 N N . ALA A 1 92 ? -5.794 -2.355 -24.190 1.00 71.94 92 ALA A N 1
ATOM 696 C CA . ALA A 1 92 ? -6.688 -1.306 -24.664 1.00 71.94 92 ALA A CA 1
ATOM 697 C C . ALA A 1 92 ? -7.496 -0.733 -23.486 1.00 71.94 92 ALA A C 1
ATOM 699 O O . ALA A 1 92 ? -7.755 -1.429 -22.503 1.00 71.94 92 ALA A O 1
ATOM 700 N N . VAL A 1 93 ? -7.906 0.533 -23.585 1.00 67.81 93 VAL A N 1
ATOM 701 C CA . VAL A 1 93 ? -8.688 1.199 -22.533 1.00 67.81 93 VAL A CA 1
ATOM 702 C C . VAL A 1 93 ? -9.887 0.328 -22.136 1.00 67.81 93 VAL A C 1
ATOM 704 O O . VAL A 1 93 ? -10.637 -0.122 -22.999 1.00 67.81 93 VAL A O 1
ATOM 707 N N . ALA A 1 94 ? -10.054 0.114 -20.827 1.00 66.06 94 ALA A N 1
ATOM 708 C CA . ALA A 1 94 ? -11.105 -0.705 -20.214 1.00 66.06 94 ALA A CA 1
ATOM 709 C C . ALA A 1 94 ? -11.053 -2.225 -20.494 1.00 66.06 94 ALA A C 1
ATOM 711 O O . ALA A 1 94 ? -12.006 -2.928 -20.156 1.00 66.06 94 ALA A O 1
ATOM 712 N N . ALA A 1 95 ? -9.964 -2.755 -21.060 1.00 80.94 95 ALA A N 1
ATOM 713 C CA . ALA A 1 95 ? -9.783 -4.198 -21.199 1.00 80.94 95 ALA A CA 1
ATOM 714 C C . ALA A 1 95 ? -9.118 -4.821 -19.961 1.00 80.94 95 ALA A C 1
ATOM 716 O O . ALA A 1 95 ? -8.183 -4.270 -19.381 1.00 80.94 95 ALA A O 1
ATOM 717 N N . VAL A 1 96 ? -9.605 -6.004 -19.588 1.00 86.31 96 VAL A N 1
ATOM 718 C CA . VAL A 1 96 ? -9.026 -6.851 -18.539 1.00 86.31 96 VAL A CA 1
ATOM 719 C C . VAL A 1 96 ? -7.902 -7.685 -19.153 1.00 86.31 96 VAL A C 1
ATOM 721 O O . VAL A 1 96 ? -8.107 -8.308 -20.194 1.00 86.31 96 VAL A O 1
ATOM 724 N N . ASP A 1 97 ? -6.723 -7.692 -18.527 1.00 90.81 97 ASP A N 1
ATOM 725 C CA . ASP A 1 97 ? -5.567 -8.471 -18.981 1.00 90.81 97 ASP A CA 1
ATOM 726 C C . ASP A 1 97 ? -4.916 -9.228 -17.818 1.00 90.81 97 ASP A C 1
ATOM 728 O O . ASP A 1 97 ? -4.244 -8.647 -16.966 1.00 90.81 97 ASP A O 1
ATOM 732 N N . ALA A 1 98 ? -5.060 -10.554 -17.803 1.00 93.00 98 ALA A N 1
ATOM 733 C CA . ALA A 1 98 ? -4.416 -11.417 -16.813 1.00 93.00 98 ALA A CA 1
ATOM 734 C C . ALA A 1 98 ? -2.886 -11.238 -16.767 1.00 93.00 98 ALA A C 1
ATOM 736 O O . ALA A 1 98 ? -2.263 -11.429 -15.724 1.00 93.00 98 ALA A O 1
ATOM 737 N N . HIS A 1 99 ? -2.250 -10.843 -17.874 1.00 92.50 99 HIS A N 1
ATOM 738 C CA . HIS A 1 99 ? -0.808 -10.617 -17.896 1.00 92.50 99 HIS A CA 1
ATOM 739 C C . HIS A 1 99 ? -0.408 -9.343 -17.136 1.00 92.50 99 HIS A C 1
ATOM 741 O O . HIS A 1 99 ? 0.573 -9.361 -16.387 1.00 92.50 99 HIS A O 1
ATOM 747 N N . SER A 1 100 ? -1.179 -8.256 -17.268 1.00 92.06 100 SER A N 1
ATOM 748 C CA . SER A 1 100 ? -1.005 -7.052 -16.446 1.00 92.06 100 SER A CA 1
ATOM 749 C C . SER A 1 100 ? -1.286 -7.348 -14.968 1.00 92.06 100 SER A C 1
ATOM 751 O O . SER A 1 100 ? -0.521 -6.926 -14.097 1.00 92.06 100 SER A O 1
ATOM 753 N N . GLY A 1 101 ? -2.300 -8.177 -14.691 1.00 94.94 101 GLY A N 1
ATOM 754 C CA . GLY A 1 101 ? -2.599 -8.697 -13.356 1.00 94.94 101 GLY A CA 1
ATOM 755 C C . GLY A 1 101 ? -1.442 -9.488 -12.738 1.00 94.94 101 GLY A C 1
ATOM 756 O O . GLY A 1 101 ? -1.116 -9.289 -11.567 1.00 94.94 101 GLY A O 1
ATOM 757 N N . LEU A 1 102 ? -0.768 -10.336 -13.523 1.00 95.94 102 LEU A N 1
ATOM 758 C CA . LEU A 1 102 ? 0.400 -11.092 -13.070 1.00 95.94 102 LEU A CA 1
ATOM 759 C C . LEU A 1 102 ? 1.580 -10.170 -12.737 1.00 95.94 102 LEU A C 1
ATOM 761 O O . LEU A 1 102 ? 2.260 -10.391 -11.736 1.00 95.94 102 LEU A O 1
ATOM 765 N N . LEU A 1 103 ? 1.815 -9.126 -13.539 1.00 95.88 103 LEU A N 1
ATOM 766 C CA . LEU A 1 103 ? 2.863 -8.139 -13.258 1.00 95.88 103 LEU A CA 1
ATOM 767 C C . LEU A 1 103 ? 2.571 -7.361 -11.971 1.00 95.88 103 LEU A C 1
ATOM 769 O O . LEU A 1 103 ? 3.455 -7.233 -11.122 1.00 95.88 103 LEU A O 1
ATOM 773 N N . ALA A 1 104 ? 1.326 -6.909 -11.798 1.00 96.31 104 ALA A N 1
ATOM 774 C CA . ALA A 1 104 ? 0.872 -6.234 -10.586 1.00 96.31 104 ALA A CA 1
ATOM 775 C C . ALA A 1 104 ? 1.088 -7.107 -9.341 1.00 96.31 104 ALA A C 1
ATOM 777 O O . ALA A 1 104 ? 1.617 -6.638 -8.332 1.00 96.31 104 ALA A O 1
ATOM 778 N N . TRP A 1 105 ? 0.739 -8.396 -9.432 1.00 97.25 105 TRP A N 1
ATOM 779 C CA . TRP A 1 105 ? 0.968 -9.357 -8.357 1.00 97.25 105 TRP A CA 1
ATOM 780 C C . TRP A 1 105 ? 2.460 -9.538 -8.070 1.00 97.25 105 TRP A C 1
ATOM 782 O O . TRP A 1 105 ? 2.865 -9.357 -6.925 1.00 97.25 105 TRP A O 1
ATOM 792 N N . ARG A 1 106 ? 3.302 -9.818 -9.071 1.00 97.25 106 ARG A N 1
ATOM 793 C CA . ARG A 1 106 ? 4.752 -9.985 -8.855 1.00 97.25 106 ARG A CA 1
ATOM 794 C C . ARG A 1 106 ? 5.397 -8.754 -8.227 1.00 97.25 106 ARG A C 1
ATOM 796 O O . ARG A 1 106 ? 6.208 -8.884 -7.313 1.00 97.25 106 ARG A O 1
ATOM 803 N N . SER A 1 107 ? 4.985 -7.563 -8.655 1.00 97.69 107 SER A N 1
ATOM 804 C CA . SER A 1 107 ? 5.448 -6.311 -8.058 1.00 97.69 107 SER A CA 1
ATOM 805 C C . SER A 1 107 ? 5.028 -6.181 -6.593 1.00 97.69 107 SER A C 1
ATOM 807 O O . SER A 1 107 ? 5.860 -5.859 -5.747 1.00 97.69 107 SER A O 1
ATOM 809 N N . LEU A 1 108 ? 3.763 -6.471 -6.268 1.00 98.19 108 LEU A N 1
ATOM 810 C CA . LEU A 1 108 ? 3.263 -6.461 -4.890 1.00 98.19 108 LEU A CA 1
ATOM 811 C C . LEU A 1 108 ? 3.981 -7.493 -4.014 1.00 98.19 108 LEU A C 1
ATOM 813 O O . LEU A 1 108 ? 4.399 -7.169 -2.907 1.00 98.19 108 LEU A O 1
ATOM 817 N N . GLU A 1 109 ? 4.149 -8.716 -4.513 1.00 97.31 109 GLU A N 1
ATOM 818 C CA . GLU A 1 109 ? 4.841 -9.800 -3.818 1.00 97.31 109 GLU A CA 1
ATOM 819 C C . GLU A 1 109 ? 6.261 -9.390 -3.448 1.00 97.31 109 GLU A C 1
ATOM 821 O O . GLU A 1 109 ? 6.628 -9.459 -2.272 1.00 97.31 109 GLU A O 1
ATOM 826 N N . ARG A 1 110 ? 7.006 -8.864 -4.427 1.00 96.75 110 ARG A N 1
ATOM 827 C CA . ARG A 1 110 ? 8.376 -8.420 -4.206 1.00 96.75 110 ARG A CA 1
ATOM 828 C C . ARG A 1 110 ? 8.450 -7.209 -3.281 1.00 96.75 110 ARG A C 1
ATOM 830 O O . ARG A 1 110 ? 9.341 -7.150 -2.438 1.00 96.75 110 ARG A O 1
ATOM 837 N N . ALA A 1 111 ? 7.518 -6.263 -3.398 1.00 97.06 111 ALA A N 1
ATOM 838 C CA . ALA A 1 111 ? 7.448 -5.108 -2.508 1.00 97.06 111 ALA A CA 1
ATOM 839 C C . ALA A 1 111 ? 7.227 -5.525 -1.044 1.00 97.06 111 ALA A C 1
ATOM 841 O O . ALA A 1 111 ? 7.863 -4.980 -0.142 1.00 97.06 111 ALA A O 1
ATOM 842 N N . VAL A 1 112 ? 6.364 -6.519 -0.813 1.00 97.12 112 VAL A N 1
ATOM 843 C CA . VAL A 1 112 ? 6.114 -7.084 0.517 1.00 97.12 112 VAL A CA 1
ATOM 844 C C . VAL A 1 112 ? 7.348 -7.799 1.056 1.00 97.12 112 VAL A C 1
ATOM 846 O O . VAL A 1 112 ? 7.719 -7.538 2.198 1.00 97.12 112 VAL A O 1
ATOM 849 N N . ASP A 1 113 ? 8.016 -8.635 0.253 1.00 95.56 113 ASP A N 1
ATOM 850 C CA . ASP A 1 113 ? 9.257 -9.304 0.673 1.00 95.56 113 ASP A CA 1
ATOM 851 C C . ASP A 1 113 ? 10.314 -8.294 1.107 1.00 95.56 113 ASP A C 1
ATOM 853 O O . ASP A 1 113 ? 10.850 -8.390 2.207 1.00 95.56 113 ASP A O 1
ATOM 857 N N . LEU A 1 114 ? 10.537 -7.254 0.301 1.00 93.38 114 LEU A N 1
ATOM 858 C CA . LEU A 1 114 ? 11.508 -6.210 0.617 1.00 93.38 114 LEU A CA 1
ATOM 859 C C . LEU A 1 114 ? 11.203 -5.523 1.951 1.00 93.38 114 LEU A C 1
ATOM 861 O O . LEU A 1 114 ? 12.133 -5.220 2.698 1.00 93.38 114 LEU A O 1
ATOM 865 N N . VAL A 1 115 ? 9.932 -5.263 2.263 1.00 94.25 115 VAL A N 1
ATOM 866 C CA . VAL A 1 115 ? 9.537 -4.645 3.537 1.00 94.25 115 VAL A CA 1
ATOM 867 C C . VAL A 1 115 ? 9.709 -5.613 4.709 1.00 94.25 115 VAL A C 1
ATOM 869 O O . VAL A 1 115 ? 10.200 -5.207 5.762 1.00 94.25 115 VAL A O 1
ATOM 872 N N . LEU A 1 116 ? 9.359 -6.889 4.533 1.00 93.19 116 LEU A N 1
ATOM 873 C CA . LEU A 1 116 ? 9.493 -7.915 5.571 1.00 93.19 116 LEU A CA 1
ATOM 874 C C . LEU A 1 116 ? 10.953 -8.293 5.862 1.00 93.19 116 LEU A C 1
ATOM 876 O O . LEU A 1 116 ? 11.273 -8.598 7.006 1.00 93.19 116 LEU A O 1
ATOM 880 N N . GLU A 1 117 ? 11.839 -8.234 4.865 1.00 91.19 117 GLU A N 1
ATOM 881 C CA . GLU A 1 117 ? 13.284 -8.453 5.022 1.00 91.19 117 GLU A CA 1
ATOM 882 C C . GLU A 1 117 ? 13.946 -7.364 5.892 1.00 91.19 117 GLU A C 1
ATOM 884 O O . GLU A 1 117 ? 14.968 -7.616 6.526 1.00 91.19 117 GLU A O 1
ATOM 889 N N . ASN A 1 118 ? 13.392 -6.142 5.917 1.00 87.38 118 ASN A N 1
ATOM 890 C CA . ASN A 1 118 ? 13.964 -4.983 6.621 1.00 87.38 118 ASN A CA 1
ATOM 891 C C . ASN A 1 118 ? 12.885 -4.214 7.415 1.00 87.38 118 ASN A C 1
ATOM 893 O O . ASN A 1 118 ? 12.587 -3.048 7.114 1.00 87.38 118 ASN A O 1
ATOM 897 N N . PRO A 1 119 ? 12.278 -4.851 8.435 1.00 83.31 119 PRO A N 1
ATOM 898 C CA . PRO A 1 119 ? 11.160 -4.278 9.171 1.00 83.31 119 PRO A CA 1
ATOM 899 C C . PRO A 1 119 ? 11.587 -3.012 9.923 1.00 83.31 119 PRO A C 1
ATOM 901 O O . PRO A 1 119 ? 12.659 -2.957 10.524 1.00 83.31 119 PRO A O 1
ATOM 904 N N . GLY A 1 120 ? 10.741 -1.982 9.882 1.00 83.69 120 GLY A N 1
ATOM 905 C CA . GLY A 1 120 ? 11.013 -0.677 10.498 1.00 83.69 120 GLY A CA 1
ATOM 906 C C . GLY A 1 120 ? 11.915 0.246 9.673 1.00 83.69 120 GLY A C 1
ATOM 907 O O . GLY A 1 120 ? 12.004 1.423 9.990 1.00 83.69 120 GLY A O 1
ATOM 908 N N . GLN A 1 121 ? 12.535 -0.247 8.595 1.00 87.38 121 GLN A N 1
ATOM 909 C CA . GLN A 1 121 ? 13.340 0.572 7.679 1.00 87.38 121 GLN A CA 1
ATOM 910 C C . GLN A 1 121 ? 12.630 0.839 6.348 1.00 87.38 121 GLN A C 1
ATOM 912 O O . GLN A 1 121 ? 13.033 1.712 5.588 1.00 87.38 121 GLN A O 1
ATOM 917 N N . ARG A 1 122 ? 11.566 0.101 6.030 1.00 91.94 122 ARG A N 1
ATOM 918 C CA . ARG A 1 122 ? 10.864 0.235 4.752 1.00 91.94 122 ARG A CA 1
ATOM 919 C C . ARG A 1 122 ? 9.366 0.356 4.958 1.00 91.94 122 ARG A C 1
ATOM 921 O O . ARG A 1 122 ? 8.788 -0.361 5.771 1.00 91.94 122 ARG A O 1
ATOM 928 N N . ALA A 1 123 ? 8.751 1.245 4.188 1.00 93.88 123 ALA A N 1
ATOM 929 C CA . ALA A 1 123 ? 7.305 1.416 4.139 1.00 93.88 123 ALA A CA 1
ATOM 930 C C . ALA A 1 123 ? 6.774 0.955 2.781 1.00 93.88 123 ALA A C 1
ATOM 932 O O . ALA A 1 123 ? 7.335 1.315 1.749 1.00 93.88 123 ALA A O 1
ATOM 933 N N . LEU A 1 124 ? 5.687 0.181 2.775 1.00 97.19 124 LEU A N 1
ATOM 934 C CA . LEU A 1 124 ? 4.993 -0.200 1.546 1.00 97.19 124 LEU A CA 1
ATOM 935 C C . LEU A 1 124 ? 3.981 0.880 1.156 1.00 97.19 124 LEU A C 1
ATOM 937 O O . LEU A 1 124 ? 3.100 1.221 1.943 1.00 97.19 124 LEU A O 1
ATOM 941 N N . VAL A 1 125 ? 4.044 1.338 -0.088 1.00 97.75 125 VAL A N 1
ATOM 942 C CA . VAL A 1 125 ? 2.984 2.104 -0.747 1.00 97.75 125 VAL A CA 1
ATOM 943 C C . VAL A 1 125 ? 2.470 1.277 -1.918 1.00 97.75 125 VAL A C 1
ATOM 945 O O . VAL A 1 125 ? 3.240 0.799 -2.746 1.00 97.75 125 VAL A O 1
ATOM 948 N N . THR A 1 126 ? 1.156 1.085 -1.998 1.00 97.81 126 THR A N 1
ATOM 949 C CA . THR A 1 126 ? 0.560 0.276 -3.069 1.00 97.81 126 THR A CA 1
ATOM 950 C C . THR A 1 126 ? -0.148 1.162 -4.081 1.00 97.81 126 THR A C 1
ATOM 952 O O . THR A 1 126 ? -1.038 1.930 -3.715 1.00 97.81 126 THR A O 1
ATOM 955 N N . ALA A 1 127 ? 0.234 1.067 -5.356 1.00 96.88 127 ALA A N 1
ATOM 956 C CA . ALA A 1 127 ? -0.562 1.645 -6.431 1.00 96.88 127 ALA A CA 1
ATOM 957 C C . ALA A 1 127 ? -1.834 0.802 -6.684 1.00 96.88 127 ALA A C 1
ATOM 959 O O . ALA A 1 127 ? -1.848 -0.390 -6.363 1.00 96.88 127 ALA A O 1
ATOM 960 N N . PRO A 1 128 ? -2.908 1.386 -7.250 1.00 95.81 128 PRO A N 1
ATOM 961 C CA . PRO A 1 128 ? -4.167 0.678 -7.474 1.00 95.81 128 PRO A CA 1
ATOM 962 C C . PRO A 1 128 ? -4.019 -0.551 -8.376 1.00 95.81 128 PRO A C 1
ATOM 964 O O . PRO A 1 128 ? -3.269 -0.533 -9.349 1.00 95.81 128 PRO A O 1
ATOM 967 N N . ILE A 1 129 ? -4.796 -1.592 -8.084 1.00 94.69 129 ILE A N 1
ATOM 968 C CA . ILE A 1 129 ? -4.843 -2.847 -8.845 1.00 94.69 129 ILE A CA 1
ATOM 969 C C . ILE A 1 129 ? -6.201 -3.052 -9.516 1.00 94.69 129 ILE A C 1
ATOM 971 O O . ILE A 1 129 ? -7.231 -2.608 -9.003 1.00 94.69 129 ILE A O 1
ATOM 975 N N . HIS A 1 130 ? -6.222 -3.811 -10.612 1.00 93.62 130 HIS A N 1
ATOM 976 C CA . HIS A 1 130 ? -7.452 -4.322 -11.207 1.00 93.62 130 HIS A CA 1
ATOM 977 C C . HIS A 1 130 ? -7.741 -5.739 -10.694 1.00 93.62 130 HIS A C 1
ATOM 979 O O . HIS A 1 130 ? -7.141 -6.720 -11.137 1.00 93.62 130 HIS A O 1
ATOM 985 N N . LYS A 1 131 ? -8.675 -5.853 -9.739 1.00 93.75 131 LYS A N 1
ATOM 986 C CA . LYS A 1 131 ? -8.953 -7.104 -9.004 1.00 93.75 131 LYS A CA 1
ATOM 987 C C . LYS A 1 131 ? -9.254 -8.293 -9.915 1.00 93.75 131 LYS A C 1
ATOM 989 O O . LYS A 1 131 ? -8.721 -9.373 -9.693 1.00 93.75 131 LYS A O 1
ATOM 994 N N . LEU A 1 132 ? -10.071 -8.090 -10.950 1.00 93.88 132 LEU A N 1
ATOM 995 C CA . LEU A 1 132 ? -10.421 -9.160 -11.886 1.00 93.88 132 LEU A CA 1
ATOM 996 C C . LEU A 1 132 ? -9.205 -9.622 -12.705 1.00 93.88 132 LEU A C 1
ATOM 998 O O . LEU A 1 132 ? -9.030 -10.818 -12.884 1.00 93.88 132 LEU A O 1
ATOM 1002 N N . ALA A 1 133 ? -8.319 -8.705 -13.104 1.00 94.06 133 ALA A N 1
ATOM 1003 C CA . ALA A 1 133 ? -7.114 -9.057 -13.861 1.00 94.06 133 ALA A CA 1
ATOM 1004 C C . ALA A 1 133 ? -6.139 -9.868 -12.995 1.00 94.06 133 ALA A C 1
ATOM 1006 O O . ALA A 1 133 ? -5.597 -10.879 -13.432 1.00 94.06 133 ALA A O 1
ATOM 1007 N N . MET A 1 134 ? -5.952 -9.465 -11.733 1.00 95.62 134 MET A N 1
ATOM 1008 C CA . MET A 1 134 ? -5.155 -10.241 -10.781 1.00 95.62 134 MET A CA 1
ATOM 1009 C C . MET A 1 134 ? -5.779 -11.613 -10.504 1.00 95.62 134 MET A C 1
ATOM 1011 O O . MET A 1 134 ? -5.059 -12.605 -10.451 1.00 95.62 134 MET A O 1
ATOM 1015 N N . HIS A 1 135 ? -7.104 -11.694 -10.364 1.00 96.00 135 HIS A N 1
ATOM 1016 C CA . HIS A 1 135 ? -7.795 -12.966 -10.159 1.00 96.00 135 HIS A CA 1
ATOM 1017 C C . HIS A 1 135 ? -7.630 -13.911 -11.358 1.00 96.00 135 HIS A C 1
ATOM 1019 O O . HIS A 1 135 ? -7.329 -15.087 -11.172 1.00 96.00 135 HIS A O 1
ATOM 1025 N N . GLU A 1 136 ? -7.750 -13.406 -12.590 1.00 95.25 136 GLU A N 1
ATOM 1026 C CA . GLU A 1 136 ? -7.457 -14.175 -13.810 1.00 95.25 136 GLU A CA 1
ATOM 1027 C C . GLU A 1 136 ? -5.988 -14.623 -13.889 1.00 95.25 136 GLU A C 1
ATOM 1029 O O . GLU A 1 136 ? -5.693 -15.669 -14.463 1.00 95.25 136 GLU A O 1
ATOM 1034 N N . ALA A 1 137 ? -5.073 -13.885 -13.254 1.00 95.12 137 ALA A N 1
ATOM 1035 C CA . ALA A 1 137 ? -3.673 -14.271 -13.085 1.00 95.12 137 ALA A CA 1
ATOM 1036 C C . ALA A 1 137 ? -3.433 -15.302 -11.960 1.00 95.12 137 ALA A C 1
ATOM 1038 O O . ALA A 1 137 ? -2.294 -15.720 -11.754 1.00 95.12 137 ALA A O 1
ATOM 1039 N N . GLY A 1 138 ? -4.475 -15.704 -11.221 1.00 96.38 138 GLY A N 1
ATOM 1040 C CA . GLY A 1 138 ? -4.409 -16.661 -10.111 1.00 96.38 138 GLY A CA 1
ATOM 1041 C C . GLY A 1 138 ? -4.302 -16.036 -8.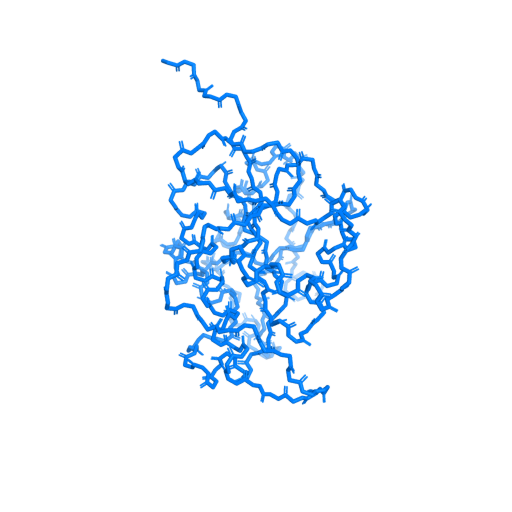713 1.00 96.38 138 GLY A C 1
ATOM 1042 O O . GLY A 1 138 ? -4.113 -16.762 -7.735 1.00 96.38 138 GLY 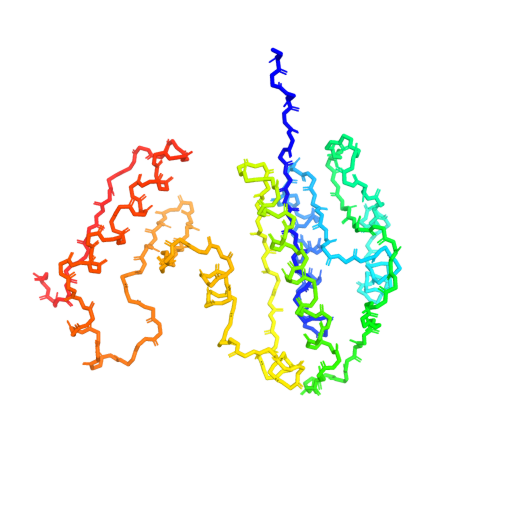A O 1
ATOM 1043 N N . PHE A 1 139 ? -4.422 -14.712 -8.583 1.00 96.75 139 PHE A N 1
ATOM 1044 C CA . PHE A 1 139 ? -4.421 -14.036 -7.286 1.00 96.75 139 PHE A CA 1
ATOM 1045 C C . PHE A 1 139 ? -5.726 -14.328 -6.533 1.00 96.75 139 PHE A C 1
ATOM 1047 O O . PHE A 1 139 ? -6.801 -13.855 -6.898 1.00 96.75 139 PHE A O 1
ATOM 1054 N N . ARG A 1 140 ? -5.626 -15.117 -5.461 1.00 96.06 140 ARG A N 1
ATOM 1055 C CA . ARG A 1 140 ? -6.786 -15.651 -4.726 1.00 96.06 140 ARG A CA 1
ATOM 1056 C C . ARG A 1 140 ? -7.398 -14.700 -3.695 1.00 96.06 140 ARG A C 1
ATOM 1058 O O . ARG A 1 140 ? -8.438 -15.018 -3.125 1.00 96.06 140 ARG A O 1
ATOM 1065 N N . TRP A 1 141 ? -6.743 -13.578 -3.400 1.00 95.12 141 TRP A N 1
ATOM 1066 C CA . TRP A 1 141 ? -7.186 -12.665 -2.347 1.00 95.12 141 TRP A CA 1
ATOM 1067 C C . TRP A 1 141 ? -8.159 -11.608 -2.888 1.00 95.12 141 TRP A C 1
ATOM 1069 O O . TRP A 1 141 ? -7.984 -11.135 -4.013 1.00 95.12 141 TRP A O 1
ATOM 1079 N N . PRO A 1 142 ? -9.148 -11.163 -2.087 1.00 91.06 142 PRO A N 1
ATOM 1080 C CA . PRO A 1 142 ? -10.070 -10.093 -2.480 1.00 91.06 142 PRO A CA 1
ATOM 1081 C C . PRO A 1 142 ? -9.401 -8.742 -2.780 1.00 91.06 142 PRO A C 1
ATOM 1083 O O . PRO A 1 142 ? -9.995 -7.892 -3.458 1.00 91.06 142 PRO A O 1
ATOM 1086 N N . GLY A 1 143 ? -8.199 -8.506 -2.253 1.00 91.88 143 GLY A N 1
ATOM 1087 C CA . GLY A 1 143 ? -7.439 -7.278 -2.446 1.00 91.88 143 GLY A CA 1
ATOM 1088 C C . GLY A 1 143 ? -6.135 -7.247 -1.649 1.00 91.88 143 GLY A C 1
ATOM 1089 O O . GLY A 1 143 ? -5.669 -8.264 -1.135 1.00 91.88 143 GLY A O 1
ATOM 1090 N N . HIS A 1 144 ? -5.537 -6.052 -1.564 1.00 95.12 144 HIS A N 1
ATOM 1091 C CA . HIS A 1 144 ? -4.281 -5.837 -0.843 1.00 95.12 144 HIS A CA 1
ATOM 1092 C C . HIS A 1 144 ? -4.395 -6.153 0.643 1.00 95.12 144 HIS A C 1
ATOM 1094 O O . HIS A 1 144 ? -3.501 -6.791 1.177 1.00 95.12 144 HIS A O 1
ATOM 1100 N N . THR A 1 145 ? -5.461 -5.716 1.317 1.00 92.62 145 THR A N 1
ATOM 1101 C CA . THR A 1 145 ? -5.580 -5.867 2.772 1.00 92.62 145 THR A CA 1
ATOM 1102 C C . THR A 1 145 ? -5.505 -7.333 3.181 1.00 92.62 145 THR A C 1
ATOM 1104 O O . THR A 1 145 ? -4.655 -7.684 3.989 1.00 92.62 145 THR A O 1
ATOM 1107 N N . GLU A 1 146 ? -6.301 -8.200 2.557 1.00 93.00 146 GLU A N 1
ATOM 1108 C CA . GLU A 1 146 ? -6.336 -9.625 2.893 1.00 93.00 146 GLU A CA 1
ATOM 1109 C C . GLU A 1 146 ? -5.012 -10.323 2.547 1.00 93.00 146 GLU A C 1
ATOM 1111 O O . GLU A 1 146 ? -4.532 -11.169 3.299 1.00 93.00 146 GLU A O 1
ATOM 1116 N N . TYR A 1 147 ? -4.383 -9.934 1.434 1.00 95.75 147 TYR A N 1
ATOM 1117 C CA . TYR A 1 147 ? -3.057 -10.430 1.067 1.00 95.75 147 TYR A CA 1
ATOM 1118 C C . TYR A 1 147 ? -1.982 -10.036 2.085 1.00 95.75 147 TYR A C 1
ATOM 1120 O O . TYR A 1 147 ? -1.160 -10.860 2.484 1.00 95.75 147 TYR A O 1
ATOM 1128 N N . LEU A 1 148 ? -1.985 -8.775 2.517 1.00 95.75 148 LEU A N 1
ATOM 1129 C CA . LEU A 1 148 ? -1.012 -8.237 3.464 1.00 95.75 148 LEU A CA 1
ATOM 1130 C C . LEU A 1 148 ? -1.213 -8.797 4.873 1.00 95.75 148 LEU A C 1
ATOM 1132 O O . LEU A 1 148 ? -0.230 -9.031 5.570 1.00 95.75 148 LEU A O 1
ATOM 1136 N N . GLU A 1 149 ? -2.454 -9.046 5.289 1.00 93.56 149 GLU A N 1
ATOM 1137 C CA . GLU A 1 149 ? -2.758 -9.708 6.561 1.00 93.56 149 GLU A CA 1
ATOM 1138 C C . GLU A 1 149 ? -2.207 -11.141 6.590 1.00 93.56 149 GLU A C 1
ATOM 1140 O O . GLU A 1 149 ? -1.558 -11.525 7.567 1.00 93.56 149 GLU A O 1
ATOM 1145 N N . GLU A 1 150 ? -2.388 -11.904 5.503 1.00 94.44 150 GLU A N 1
ATOM 1146 C CA . GLU A 1 150 ? -1.831 -13.256 5.372 1.00 94.44 150 GLU A CA 1
ATOM 1147 C C . GLU A 1 150 ? -0.296 -13.229 5.351 1.00 94.44 150 GLU A C 1
ATOM 1149 O O . GLU A 1 150 ? 0.347 -13.940 6.123 1.00 94.44 150 GLU A O 1
ATOM 1154 N N . ARG A 1 151 ? 0.306 -12.373 4.514 1.00 95.12 151 ARG A N 1
ATOM 1155 C CA . ARG A 1 151 ? 1.769 -12.267 4.371 1.00 95.12 151 ARG A CA 1
ATOM 1156 C C . ARG A 1 151 ? 2.459 -11.719 5.615 1.00 95.12 151 ARG A C 1
ATOM 1158 O O . ARG A 1 151 ? 3.574 -12.127 5.923 1.00 95.12 151 ARG A O 1
ATOM 1165 N N . GLY A 1 152 ? 1.820 -10.784 6.311 1.00 90.69 152 GLY A N 1
ATOM 1166 C CA . GLY A 1 152 ? 2.363 -10.158 7.510 1.00 90.69 152 GLY A CA 1
ATOM 1167 C C . GLY A 1 152 ? 2.290 -11.055 8.745 1.00 90.69 152 GLY A C 1
ATOM 1168 O O . GLY A 1 152 ? 3.067 -10.853 9.675 1.00 90.69 152 GLY A O 1
ATOM 1169 N N . GLY A 1 153 ? 1.367 -12.025 8.784 1.00 87.81 153 GLY A N 1
ATOM 1170 C CA . GLY A 1 153 ? 1.267 -13.017 9.861 1.00 87.81 153 GLY A CA 1
ATOM 1171 C C . GLY A 1 153 ? 0.905 -12.448 11.241 1.00 87.81 153 GLY A C 1
ATOM 1172 O O . GLY A 1 153 ? 1.064 -13.134 12.248 1.00 87.81 153 GLY A O 1
ATOM 1173 N N . LYS A 1 154 ? 0.429 -11.196 11.316 1.00 82.69 154 LYS A N 1
ATOM 1174 C CA . LYS A 1 154 ? 0.112 -10.486 12.575 1.00 82.69 154 LYS A CA 1
ATOM 1175 C C . LYS A 1 154 ? -1.389 -10.387 12.873 1.00 82.69 154 LYS A C 1
ATOM 1177 O O . LYS A 1 154 ? -1.793 -9.659 13.779 1.00 82.69 154 LYS A O 1
ATOM 1182 N N . GLY A 1 155 ? -2.207 -11.137 12.138 1.00 85.81 155 GLY A N 1
ATOM 1183 C CA . GLY A 1 155 ? -3.663 -11.078 12.238 1.00 85.81 155 GLY A CA 1
ATOM 1184 C C . GLY A 1 155 ? -4.257 -9.851 11.532 1.00 85.81 155 GLY A C 1
ATOM 1185 O O . GLY A 1 155 ? -3.556 -9.178 10.774 1.00 85.81 155 GLY A O 1
ATOM 1186 N N . PRO A 1 156 ? -5.553 -9.563 11.757 1.00 89.00 156 PRO A N 1
ATOM 1187 C CA . PRO A 1 156 ? -6.264 -8.524 11.023 1.00 89.00 156 PRO A CA 1
ATOM 1188 C C . PRO A 1 156 ? -5.721 -7.132 11.350 1.00 89.00 156 PRO A C 1
ATOM 1190 O O . PRO A 1 156 ? -5.554 -6.775 12.523 1.00 89.00 156 PRO A O 1
ATOM 1193 N N . GLY A 1 157 ? -5.487 -6.332 10.314 1.00 92.62 157 GLY A N 1
ATOM 1194 C CA . GLY A 1 157 ? -4.986 -4.967 10.422 1.00 92.62 157 GLY A CA 1
ATOM 1195 C C . GLY A 1 157 ? -6.066 -3.976 10.853 1.00 92.62 157 GLY A C 1
ATOM 1196 O O . GLY A 1 157 ? -7.234 -4.322 11.035 1.00 92.62 157 GLY A O 1
ATOM 1197 N N . LEU A 1 158 ? -5.692 -2.709 11.007 1.00 94.06 158 LEU A N 1
ATOM 1198 C CA . LEU A 1 158 ? -6.618 -1.598 11.222 1.00 94.06 158 LEU A CA 1
ATOM 1199 C C . LEU A 1 158 ? -6.649 -0.746 9.952 1.00 94.06 158 LEU A C 1
ATOM 1201 O O . LEU A 1 158 ? -5.630 -0.175 9.575 1.00 94.06 158 LEU A O 1
ATOM 1205 N N . MET A 1 159 ? -7.809 -0.663 9.292 1.00 95.19 159 MET A N 1
ATOM 1206 C CA . MET A 1 159 ? -7.993 0.309 8.217 1.00 95.19 159 MET A CA 1
ATOM 1207 C C . MET A 1 159 ? -8.083 1.693 8.854 1.00 95.19 159 MET A C 1
ATOM 1209 O O . MET A 1 159 ? -8.965 1.941 9.677 1.00 95.19 159 MET A O 1
ATOM 1213 N N . TRP A 1 160 ? -7.143 2.562 8.497 1.00 94.00 160 TRP A N 1
ATOM 1214 C CA . TRP A 1 160 ? -6.982 3.874 9.103 1.00 94.00 160 TRP A CA 1
ATOM 1215 C C . TRP A 1 160 ? -6.824 4.931 8.018 1.00 94.00 160 TRP A C 1
ATOM 1217 O O . TRP A 1 160 ? -5.858 4.917 7.255 1.00 94.00 160 TRP A O 1
ATOM 1227 N N . MET A 1 161 ? -7.770 5.859 7.956 1.00 94.56 161 MET A N 1
ATOM 1228 C CA . MET A 1 161 ? -7.683 7.027 7.093 1.00 94.56 161 MET A CA 1
ATOM 1229 C C . MET A 1 161 ? -7.068 8.156 7.908 1.00 94.56 161 MET A C 1
ATOM 1231 O O . MET A 1 161 ? -7.709 8.690 8.809 1.00 94.56 161 MET A O 1
ATOM 1235 N N . HIS A 1 162 ? -5.816 8.492 7.610 1.00 90.94 162 HIS A N 1
ATOM 1236 C CA . HIS A 1 162 ? -5.084 9.564 8.274 1.00 90.94 162 HIS A CA 1
ATOM 1237 C C . HIS A 1 162 ? -5.069 10.818 7.399 1.00 90.94 162 HIS A C 1
ATOM 1239 O O . HIS A 1 162 ? -4.717 10.755 6.222 1.00 90.94 162 HIS A O 1
ATOM 1245 N N . GLY A 1 163 ? -5.427 11.958 7.979 1.00 90.75 163 GLY A N 1
ATOM 1246 C CA . GLY A 1 163 ? -5.324 13.262 7.342 1.00 90.75 163 GLY A CA 1
ATOM 1247 C C . GLY A 1 163 ? -4.910 14.337 8.347 1.00 90.75 163 GLY A C 1
ATOM 1248 O O . GLY A 1 163 ? -5.021 14.129 9.555 1.00 90.75 163 GLY A O 1
ATOM 1249 N N . PRO A 1 164 ? -4.494 15.523 7.869 1.00 87.38 164 PRO A N 1
ATOM 1250 C CA . PRO A 1 164 ? -3.911 16.568 8.716 1.00 87.38 164 PRO A CA 1
ATOM 1251 C C . PRO A 1 164 ? -4.887 17.162 9.741 1.00 87.38 164 PRO A C 1
ATOM 1253 O O . PRO A 1 164 ? -4.465 17.819 10.684 1.00 87.38 164 PRO A O 1
ATOM 1256 N N . ARG A 1 165 ? -6.199 16.983 9.541 1.00 90.69 165 ARG A N 1
ATOM 1257 C CA . ARG A 1 165 ? -7.254 17.512 10.424 1.00 90.69 165 ARG A CA 1
ATOM 1258 C C . ARG A 1 165 ? -8.027 16.434 11.174 1.00 90.69 165 ARG A C 1
ATOM 1260 O O . ARG A 1 165 ? -8.706 16.748 12.143 1.00 90.69 165 ARG A O 1
ATOM 1267 N N . LEU A 1 166 ? -8.025 15.211 10.655 1.00 91.69 166 LEU A N 1
ATOM 1268 C CA . LEU A 1 166 ? -8.856 14.127 11.154 1.00 91.69 166 LEU A CA 1
ATOM 1269 C C . LEU A 1 166 ? -8.223 12.796 10.774 1.00 91.69 166 LEU A C 1
ATOM 1271 O O . LEU A 1 166 ? -7.838 12.587 9.624 1.00 91.69 166 LEU A O 1
ATOM 1275 N N . SER A 1 167 ? -8.190 11.895 11.747 1.00 92.88 167 SER A N 1
ATOM 1276 C CA . SER A 1 167 ? -7.858 10.493 11.550 1.00 92.88 167 SER A CA 1
ATOM 1277 C C . SER A 1 167 ? -9.037 9.626 11.962 1.00 92.88 167 SER A C 1
ATOM 1279 O O . SER A 1 167 ? -9.622 9.854 13.018 1.00 92.88 167 SER A O 1
ATOM 1281 N N . VAL A 1 168 ? -9.389 8.639 11.140 1.00 95.00 168 VAL A N 1
ATOM 1282 C CA . VAL A 1 168 ? -10.500 7.719 11.409 1.00 95.00 168 VAL A CA 1
ATOM 1283 C C . VAL A 1 168 ? -10.036 6.285 11.195 1.00 95.00 168 VAL A C 1
ATOM 1285 O O . VAL A 1 168 ? -9.699 5.891 10.079 1.00 95.00 168 VAL A O 1
ATOM 1288 N N . GLY A 1 169 ? -10.049 5.502 12.272 1.00 94.81 169 GLY A N 1
ATOM 1289 C CA . GLY A 1 169 ? -9.895 4.052 12.227 1.00 94.81 169 GLY A CA 1
ATOM 1290 C C . GLY A 1 169 ? -11.251 3.359 12.125 1.00 94.81 169 GLY A C 1
ATOM 1291 O O . GLY A 1 169 ? -12.197 3.743 12.812 1.00 94.81 169 GLY A O 1
ATOM 1292 N N . LEU A 1 170 ? -11.349 2.324 11.295 1.00 95.19 170 LEU A N 1
ATOM 1293 C CA . LEU A 1 170 ? -12.571 1.538 11.142 1.00 95.19 170 LEU A CA 1
ATOM 1294 C C . LEU A 1 170 ? -12.521 0.262 11.989 1.00 95.19 170 LEU A C 1
ATOM 1296 O O . LEU A 1 170 ? -11.590 -0.543 11.888 1.00 95.19 170 LEU A O 1
ATOM 1300 N N . LEU A 1 171 ? -13.560 0.053 12.801 1.00 94.06 171 LEU A N 1
ATOM 1301 C CA . LEU A 1 171 ? -13.763 -1.210 13.514 1.00 94.06 171 LEU A CA 1
ATOM 1302 C C . LEU A 1 171 ? -14.142 -2.330 12.534 1.00 94.06 171 LEU A C 1
ATOM 1304 O O . LEU A 1 171 ? -13.546 -3.409 12.562 1.00 94.06 171 LEU A O 1
ATOM 1308 N N . CYS A 1 172 ? -15.101 -2.036 11.654 1.00 91.75 172 CYS A N 1
ATOM 1309 C CA . CYS A 1 172 ? -15.594 -2.912 10.596 1.00 91.75 172 CYS A CA 1
ATOM 1310 C C . CYS A 1 172 ? -15.317 -2.275 9.230 1.00 91.75 172 CYS A C 1
ATOM 1312 O O . CYS A 1 172 ? -15.510 -1.073 9.067 1.00 91.75 172 CYS A O 1
ATOM 1314 N N . ASN A 1 173 ? -14.896 -3.084 8.257 1.00 89.50 173 ASN A N 1
ATOM 1315 C CA . ASN A 1 173 ? -14.615 -2.620 6.896 1.00 89.50 173 ASN A CA 1
ATOM 1316 C C . ASN A 1 173 ? -15.848 -2.852 5.994 1.00 89.50 173 ASN A C 1
ATOM 1318 O O . ASN A 1 173 ? -16.956 -2.435 6.318 1.00 89.50 173 ASN A O 1
ATOM 1322 N N . HIS A 1 174 ? -15.673 -3.541 4.865 1.00 89.88 174 HIS A N 1
ATOM 1323 C CA . HIS A 1 174 ? -16.705 -3.795 3.857 1.00 89.88 174 HIS A CA 1
ATOM 1324 C C . HIS A 1 174 ? -17.697 -4.895 4.289 1.00 89.88 174 HIS A C 1
ATOM 1326 O O . HIS A 1 174 ? -17.706 -5.986 3.721 1.00 89.88 174 HIS A O 1
ATOM 1332 N N . LEU A 1 175 ? -18.522 -4.617 5.303 1.00 91.81 175 LEU A N 1
ATOM 1333 C CA . LEU A 1 175 ? -19.620 -5.488 5.739 1.00 91.81 175 LEU A CA 1
ATOM 1334 C C . LEU A 1 175 ? -20.983 -4.914 5.320 1.00 91.81 175 LEU A C 1
ATOM 1336 O O . LEU A 1 175 ? -21.159 -3.692 5.328 1.00 91.81 175 LEU A O 1
ATOM 1340 N N . PRO A 1 176 ? -21.980 -5.763 5.002 1.00 96.00 176 PRO A N 1
ATOM 1341 C CA . PRO A 1 176 ? -23.365 -5.318 4.915 1.00 96.00 176 PRO A CA 1
ATOM 1342 C C . PRO A 1 176 ? -23.804 -4.668 6.231 1.00 96.00 176 PRO A C 1
ATOM 1344 O O . PRO A 1 176 ? -23.491 -5.170 7.307 1.00 96.00 176 PRO A O 1
ATOM 1347 N N . ILE A 1 177 ? -24.586 -3.586 6.156 1.00 96.31 177 ILE A N 1
ATOM 1348 C CA . ILE A 1 177 ? -25.000 -2.807 7.341 1.00 96.31 177 ILE A CA 1
ATOM 1349 C C . ILE A 1 177 ? -25.668 -3.691 8.406 1.00 96.31 177 ILE A C 1
ATOM 1351 O O . ILE A 1 177 ? -25.380 -3.555 9.591 1.00 96.31 177 ILE A O 1
ATOM 1355 N N . LYS A 1 178 ? -26.509 -4.643 7.983 1.00 97.06 178 LYS A N 1
ATOM 1356 C CA . LYS A 1 178 ? -27.192 -5.593 8.878 1.00 97.06 178 LYS A CA 1
ATOM 1357 C C . LYS A 1 178 ? -26.242 -6.457 9.724 1.00 97.06 178 LYS A C 1
ATOM 1359 O O . LYS A 1 178 ? -26.654 -6.943 10.770 1.00 97.06 178 LYS A O 1
ATOM 1364 N N . ASP A 1 179 ? -24.999 -6.637 9.281 1.00 96.50 179 ASP A N 1
ATOM 1365 C CA . ASP A 1 179 ? -24.009 -7.503 9.925 1.00 96.50 179 ASP A CA 1
ATOM 1366 C C . ASP A 1 179 ? -23.044 -6.701 10.821 1.00 96.50 179 ASP A C 1
ATOM 1368 O O . ASP A 1 179 ? -22.293 -7.284 11.602 1.00 96.50 179 ASP A O 1
ATOM 1372 N N . VAL A 1 180 ? -23.079 -5.360 10.756 1.00 96.31 180 VAL A N 1
ATOM 1373 C CA . VAL A 1 180 ? -22.172 -4.478 11.512 1.00 96.31 180 VAL A CA 1
ATOM 1374 C C . VAL A 1 180 ? -22.351 -4.663 13.013 1.00 96.31 180 VAL A C 1
ATOM 1376 O O . VAL A 1 180 ? -21.367 -4.886 13.711 1.00 96.31 180 VAL A O 1
ATOM 1379 N N . ALA A 1 181 ? -23.591 -4.627 13.508 1.00 96.50 181 ALA A N 1
ATOM 1380 C CA . ALA A 1 181 ? -23.861 -4.729 14.942 1.00 96.50 181 ALA A CA 1
ATOM 1381 C C . ALA A 1 181 ? -23.317 -6.033 15.549 1.00 96.50 181 ALA A C 1
ATOM 1383 O O . ALA A 1 181 ? -22.739 -6.019 16.630 1.00 96.50 181 ALA A O 1
ATOM 1384 N N . ALA A 1 182 ? -23.424 -7.148 14.820 1.00 96.12 182 ALA A N 1
ATOM 1385 C CA . ALA A 1 182 ? -22.907 -8.442 15.261 1.00 96.12 182 ALA A CA 1
ATOM 1386 C C . ALA A 1 182 ? -21.367 -8.523 15.240 1.00 96.12 182 ALA A C 1
ATOM 1388 O O . ALA A 1 182 ? -20.779 -9.290 16.002 1.00 96.12 182 ALA A O 1
ATOM 1389 N N . ALA A 1 183 ? -20.703 -7.744 14.382 1.00 95.00 183 ALA A N 1
ATOM 1390 C CA . ALA A 1 183 ? -19.243 -7.703 14.285 1.00 95.00 183 ALA A CA 1
ATOM 1391 C C . ALA A 1 183 ? -18.584 -6.851 15.392 1.00 95.00 183 ALA A C 1
ATOM 1393 O O . ALA A 1 183 ? -17.382 -6.994 15.667 1.00 95.00 183 ALA A O 1
ATOM 1394 N N . VAL A 1 184 ? -19.356 -5.983 16.056 1.00 95.69 184 VAL A N 1
ATOM 1395 C CA . VAL A 1 184 ? -18.903 -5.204 17.214 1.00 95.69 184 VAL A CA 1
ATOM 1396 C C . VAL A 1 184 ? -18.911 -6.087 18.458 1.00 95.69 184 VAL A C 1
ATOM 1398 O O . VAL A 1 184 ? -19.938 -6.334 19.079 1.00 95.69 184 VAL A O 1
ATOM 1401 N N . THR A 1 185 ? -17.732 -6.560 18.848 1.00 95.69 185 THR A N 1
ATOM 1402 C CA . THR A 1 185 ? -17.540 -7.396 20.035 1.00 95.69 185 THR A CA 1
ATOM 1403 C C . THR A 1 185 ? -16.435 -6.810 20.906 1.00 95.69 185 THR A C 1
ATOM 1405 O O . THR A 1 185 ? -15.585 -6.054 20.430 1.00 95.69 185 THR A O 1
ATOM 1408 N N . ALA A 1 186 ? -16.391 -7.188 22.185 1.00 95.88 186 ALA A N 1
ATOM 1409 C CA . ALA A 1 186 ? -15.324 -6.743 23.083 1.00 95.88 186 ALA A CA 1
ATOM 1410 C C . ALA A 1 186 ? -13.923 -7.123 22.563 1.00 95.88 186 ALA A C 1
ATOM 1412 O O . ALA A 1 186 ? -12.974 -6.356 22.719 1.00 95.88 186 ALA A O 1
ATOM 1413 N N . SER A 1 187 ? -13.788 -8.285 21.913 1.00 94.69 187 SER A N 1
ATOM 1414 C CA . SER A 1 187 ? -12.512 -8.746 21.362 1.00 94.69 187 SER A CA 1
ATOM 1415 C C . SER A 1 187 ? -12.104 -7.958 20.118 1.00 94.69 187 SER A C 1
ATOM 1417 O O . SER A 1 187 ? -10.956 -7.511 20.044 1.00 94.69 187 SER A O 1
ATOM 1419 N N . THR A 1 188 ? -13.026 -7.734 19.172 1.00 93.62 188 THR A N 1
ATOM 1420 C CA . THR A 1 188 ? -12.745 -6.946 17.960 1.00 93.62 188 THR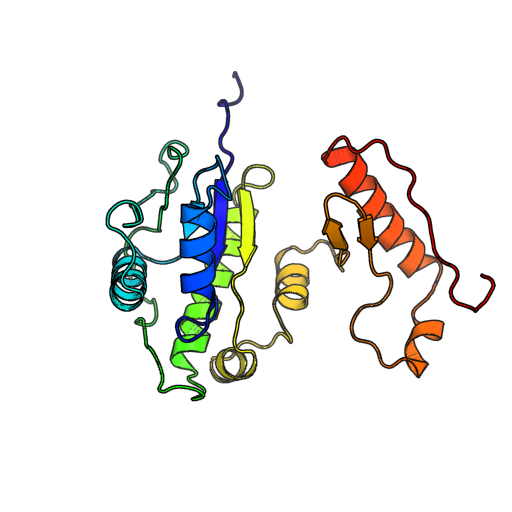 A CA 1
ATOM 1421 C C . THR A 1 188 ? -12.421 -5.498 18.317 1.00 93.62 188 THR A C 1
ATOM 1423 O O . THR A 1 188 ? -11.425 -4.961 17.829 1.00 93.62 188 THR A O 1
ATOM 1426 N N . LEU A 1 189 ? -13.171 -4.899 19.245 1.00 95.31 189 LEU A N 1
ATOM 1427 C CA . LEU A 1 189 ? -12.923 -3.543 19.730 1.00 95.31 189 LEU A CA 1
ATOM 1428 C C . LEU A 1 189 ? -11.561 -3.421 20.428 1.00 95.31 189 LEU A C 1
ATOM 1430 O O . LEU A 1 189 ? -10.756 -2.565 20.059 1.00 95.31 189 LEU A O 1
ATOM 1434 N N . ALA A 1 190 ? -11.259 -4.305 21.385 1.00 95.56 190 ALA A N 1
ATOM 1435 C CA . ALA A 1 190 ? -9.986 -4.276 22.105 1.00 95.56 190 ALA A CA 1
ATOM 1436 C C . ALA A 1 190 ? -8.783 -4.460 21.167 1.00 95.56 190 ALA A C 1
ATOM 1438 O O . ALA A 1 190 ? -7.758 -3.803 21.344 1.00 95.56 190 ALA A O 1
ATOM 1439 N N . HIS A 1 191 ? -8.896 -5.329 20.156 1.00 94.44 191 HIS A N 1
ATOM 1440 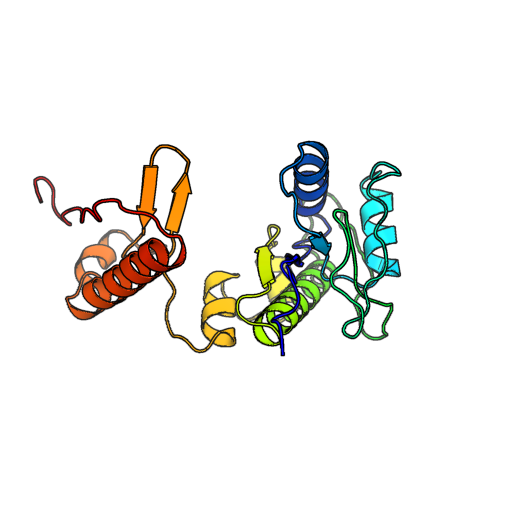C CA . HIS A 1 191 ? -7.846 -5.525 19.155 1.00 94.44 191 HIS A CA 1
ATOM 1441 C C . HIS A 1 191 ? -7.569 -4.247 18.355 1.00 94.44 191 HIS A C 1
ATOM 1443 O O . HIS A 1 191 ? -6.428 -3.789 18.299 1.00 94.44 191 HIS A O 1
ATOM 1449 N N . LYS A 1 192 ? -8.611 -3.621 17.793 1.00 95.25 192 LYS A N 1
ATOM 1450 C CA . LYS A 1 192 ? -8.465 -2.400 16.983 1.00 95.25 192 LYS A CA 1
ATOM 1451 C C . LYS A 1 192 ? -7.953 -1.218 17.808 1.00 95.25 192 LYS A C 1
ATOM 1453 O O . LYS A 1 192 ? -7.076 -0.501 17.336 1.00 95.25 192 LYS A O 1
ATOM 1458 N N . ILE A 1 193 ? -8.421 -1.058 19.050 1.00 95.31 193 ILE A N 1
ATOM 1459 C CA . ILE A 1 193 ? -7.918 -0.021 19.968 1.00 95.31 193 ILE A CA 1
ATOM 1460 C C . ILE A 1 193 ? -6.426 -0.222 20.248 1.00 95.31 193 ILE A C 1
ATOM 1462 O O . ILE A 1 193 ? -5.664 0.738 20.187 1.00 95.31 193 ILE A O 1
ATOM 1466 N N . ARG A 1 194 ? -5.967 -1.457 20.496 1.00 95.25 194 ARG A N 1
ATOM 1467 C CA . ARG A 1 194 ? -4.534 -1.722 20.718 1.00 95.25 194 ARG A CA 1
ATOM 1468 C C . ARG A 1 194 ? -3.682 -1.348 19.510 1.00 95.25 194 ARG A C 1
ATOM 1470 O O . ARG A 1 194 ? -2.624 -0.754 19.704 1.00 95.25 194 ARG A O 1
ATOM 1477 N N . LEU A 1 195 ? -4.139 -1.669 18.296 1.00 94.75 195 LEU A N 1
ATOM 1478 C CA . LEU A 1 195 ? -3.458 -1.279 17.058 1.00 94.75 195 LEU A CA 1
ATOM 1479 C C . LEU A 1 195 ? -3.413 0.245 16.895 1.00 94.75 195 LEU A C 1
ATOM 1481 O O . LEU A 1 195 ? -2.352 0.783 16.595 1.00 94.75 195 LEU A O 1
ATOM 1485 N N . ALA A 1 196 ? -4.523 0.940 17.157 1.00 94.88 196 ALA A N 1
ATOM 1486 C CA . ALA A 1 196 ? -4.585 2.399 17.118 1.00 94.88 196 ALA A CA 1
ATOM 1487 C C . ALA A 1 196 ? -3.617 3.036 18.127 1.00 94.88 196 ALA A C 1
ATOM 1489 O O . ALA A 1 196 ? -2.800 3.873 17.762 1.00 94.88 196 ALA A O 1
ATOM 1490 N N . CYS A 1 197 ? -3.644 2.595 19.388 1.00 94.19 197 CYS A N 1
ATOM 1491 C CA . CYS A 1 197 ? -2.735 3.099 20.414 1.00 94.19 197 CYS A CA 1
ATOM 1492 C C . CYS A 1 197 ? -1.266 2.785 20.100 1.00 94.19 197 CYS A C 1
ATOM 1494 O O . CYS A 1 197 ? -0.399 3.589 20.424 1.00 94.19 197 CYS A O 1
ATOM 1496 N N . ALA A 1 198 ? -0.967 1.626 19.502 1.00 92.50 198 ALA A N 1
ATOM 1497 C CA . ALA A 1 198 ? 0.383 1.314 19.040 1.00 92.50 198 ALA A CA 1
ATOM 1498 C C . ALA A 1 198 ? 0.824 2.281 17.939 1.00 92.50 198 ALA A C 1
ATOM 1500 O O . ALA A 1 198 ? 1.870 2.899 18.080 1.00 92.50 198 ALA A O 1
ATOM 1501 N N . PHE A 1 199 ? -0.017 2.500 16.925 1.00 91.50 199 PHE A N 1
ATOM 1502 C CA . PHE A 1 199 ? 0.260 3.452 15.851 1.00 91.50 199 PHE A CA 1
ATOM 1503 C C . PHE A 1 199 ? 0.541 4.865 16.381 1.00 91.50 199 PHE A C 1
ATOM 1505 O O . PHE A 1 199 ? 1.554 5.453 16.010 1.00 91.50 199 PHE A O 1
ATOM 1512 N N . LEU A 1 200 ? -0.310 5.383 17.275 1.00 91.69 200 LEU A N 1
ATOM 1513 C CA . LEU A 1 200 ? -0.136 6.715 17.865 1.00 91.69 200 LEU A CA 1
ATOM 1514 C C . LEU A 1 200 ? 1.191 6.825 18.632 1.00 91.69 200 LEU A C 1
ATOM 1516 O O . LEU A 1 200 ? 1.946 7.766 18.407 1.00 91.69 200 LEU A O 1
ATOM 1520 N N . ARG A 1 201 ? 1.523 5.828 19.467 1.00 92.44 201 ARG A N 1
ATOM 1521 C CA . ARG A 1 201 ? 2.802 5.794 20.198 1.00 92.44 201 ARG A CA 1
ATOM 1522 C C . ARG A 1 201 ? 4.007 5.728 19.265 1.00 92.44 201 ARG A C 1
ATOM 1524 O O . ARG A 1 201 ? 4.947 6.493 19.452 1.00 92.44 201 ARG A O 1
ATOM 1531 N N . ASP A 1 202 ? 3.974 4.838 18.276 1.00 89.50 202 ASP A N 1
ATOM 1532 C CA . ASP A 1 202 ? 5.097 4.598 17.361 1.00 89.50 202 ASP A CA 1
ATOM 1533 C C . ASP A 1 202 ? 5.403 5.830 16.491 1.00 89.50 202 ASP A C 1
ATOM 1535 O O . ASP A 1 202 ? 6.542 6.021 16.070 1.00 89.50 202 ASP A O 1
ATOM 1539 N N . HIS A 1 203 ? 4.406 6.690 16.262 1.00 87.00 203 HIS A N 1
ATOM 1540 C CA . HIS A 1 203 ? 4.544 7.933 15.497 1.00 87.00 203 HIS A CA 1
ATOM 1541 C C . HIS A 1 203 ? 4.642 9.184 16.384 1.00 87.00 203 HIS A C 1
ATOM 1543 O O . HIS A 1 203 ? 4.641 10.297 15.861 1.00 87.00 203 HIS A O 1
ATOM 1549 N N . GLY A 1 204 ? 4.726 9.026 17.712 1.00 89.94 204 GLY A N 1
ATOM 1550 C CA . GLY A 1 204 ? 4.820 10.148 18.651 1.00 89.94 204 GLY A CA 1
ATOM 1551 C C . GLY A 1 204 ? 3.613 11.091 18.618 1.00 89.94 204 GLY A C 1
ATOM 1552 O O . GLY A 1 204 ? 3.761 12.279 18.892 1.00 89.94 204 GLY A O 1
ATOM 1553 N N . ILE A 1 205 ? 2.436 10.582 18.248 1.00 88.94 205 ILE A N 1
ATOM 1554 C CA . ILE A 1 205 ? 1.191 11.348 18.181 1.00 88.94 205 ILE A CA 1
ATOM 1555 C C . ILE A 1 205 ? 0.538 11.317 19.564 1.00 88.94 205 ILE A C 1
ATOM 1557 O O . ILE A 1 205 ? 0.020 10.284 19.993 1.00 88.94 205 ILE A O 1
ATOM 1561 N N . ASP A 1 206 ? 0.567 12.457 20.248 1.00 88.00 206 ASP A N 1
ATOM 1562 C CA . ASP A 1 206 ? -0.046 12.658 21.564 1.00 88.00 206 ASP A CA 1
ATOM 1563 C C . ASP A 1 206 ? -1.464 13.236 21.416 1.00 88.00 206 ASP A C 1
ATOM 1565 O O . ASP A 1 206 ? -1.720 14.399 21.718 1.00 88.00 206 ASP A O 1
ATOM 1569 N N . ASP A 1 207 ? -2.375 12.422 20.871 1.00 84.81 207 ASP A N 1
ATOM 1570 C CA . ASP A 1 207 ? -3.790 12.759 20.672 1.00 84.81 207 ASP A CA 1
ATOM 1571 C C . ASP A 1 207 ? -4.720 11.787 21.413 1.00 84.81 207 ASP A C 1
ATOM 1573 O O . ASP A 1 207 ? -4.424 10.603 21.611 1.00 84.81 207 ASP A O 1
ATOM 1577 N N . GLU A 1 208 ? -5.914 12.272 21.764 1.00 86.25 208 GLU A N 1
ATOM 1578 C CA . GLU A 1 208 ? -6.963 11.441 22.351 1.00 86.25 208 GLU A CA 1
ATOM 1579 C C . GLU A 1 208 ? -7.605 10.516 21.307 1.00 86.25 208 GLU A C 1
ATOM 1581 O O . GLU A 1 208 ? -8.268 10.958 20.363 1.00 86.25 208 GLU A O 1
ATOM 1586 N N . LEU A 1 209 ? -7.514 9.203 21.533 1.00 92.81 209 LEU A N 1
ATOM 1587 C CA . LEU A 1 209 ? -8.316 8.232 20.794 1.00 92.81 209 LEU A CA 1
ATOM 1588 C C . LEU A 1 209 ? -9.769 8.275 21.283 1.00 92.81 209 LEU A C 1
ATOM 1590 O O . LEU A 1 209 ? -10.077 7.843 22.395 1.00 92.81 209 LEU A O 1
ATOM 1594 N N . ARG A 1 210 ? -10.678 8.746 20.427 1.00 94.94 210 ARG A N 1
ATOM 1595 C CA . ARG A 1 210 ? -12.121 8.764 20.698 1.00 94.94 210 ARG A CA 1
ATOM 1596 C C . ARG A 1 210 ? -12.819 7.615 19.984 1.00 94.94 210 ARG A C 1
ATOM 1598 O O . ARG A 1 210 ? -12.557 7.351 18.813 1.00 94.94 210 ARG A O 1
ATOM 1605 N N . VAL A 1 211 ? -13.724 6.948 20.695 1.00 95.25 211 VAL A N 1
ATOM 1606 C CA . VAL A 1 211 ? -14.510 5.822 20.178 1.00 95.25 211 VAL A CA 1
ATOM 1607 C C . VAL A 1 211 ? -15.939 6.296 19.944 1.00 95.25 211 VAL A C 1
ATOM 1609 O O . VAL A 1 211 ? -16.565 6.845 20.848 1.00 95.25 211 VAL A O 1
ATOM 1612 N N . LEU A 1 212 ? -16.439 6.108 18.723 1.00 95.94 212 LEU A N 1
ATOM 1613 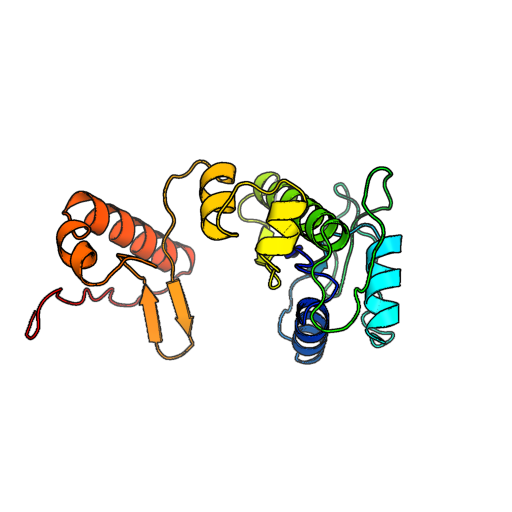C CA . LEU A 1 212 ? -17.835 6.380 18.390 1.00 95.94 212 LEU A CA 1
ATOM 1614 C C . LEU A 1 212 ? -18.718 5.238 18.901 1.00 95.94 212 LEU A C 1
ATOM 1616 O O . LEU A 1 212 ? -18.327 4.072 18.817 1.00 95.94 212 LEU A O 1
ATOM 1620 N N . GLY A 1 213 ? -19.897 5.585 19.414 1.00 95.62 213 GLY A N 1
ATOM 1621 C CA . GLY A 1 213 ? -20.932 4.602 19.713 1.00 95.62 213 GLY A CA 1
ATOM 1622 C C . GLY A 1 213 ? -21.487 3.965 18.439 1.00 95.62 213 GLY A C 1
ATOM 1623 O O . GLY A 1 213 ? -21.339 4.511 17.341 1.00 95.62 213 GLY A O 1
ATOM 1624 N N . LEU A 1 214 ? -22.058 2.772 18.587 1.00 95.00 214 LEU A N 1
ATOM 1625 C CA . LEU A 1 214 ? -22.635 2.026 17.470 1.00 95.00 214 LEU A CA 1
ATOM 1626 C C . LEU A 1 214 ? -24.011 2.587 17.105 1.00 95.00 214 LEU A C 1
ATOM 1628 O O . LEU A 1 214 ? -24.341 2.677 15.921 1.00 95.00 214 LEU A O 1
ATOM 1632 N N . ASP A 1 215 ? -24.790 2.956 18.117 1.00 95.75 215 ASP A N 1
ATOM 1633 C CA . ASP A 1 215 ? -26.155 3.416 17.955 1.00 95.75 215 ASP A CA 1
ATOM 1634 C C . ASP A 1 215 ? -26.213 4.952 17.907 1.00 95.75 215 ASP A C 1
ATOM 1636 O O . ASP A 1 215 ? -25.308 5.666 18.363 1.00 95.75 215 ASP A O 1
ATOM 1640 N N . PRO A 1 216 ? -27.286 5.523 17.336 1.00 95.56 216 PRO A N 1
ATOM 1641 C CA . PRO A 1 216 ? -27.546 6.945 17.477 1.00 95.56 216 PRO A CA 1
ATOM 1642 C C . PRO A 1 216 ? -27.595 7.329 18.959 1.00 95.56 216 PRO A C 1
ATOM 1644 O O . PRO A 1 216 ? -28.282 6.685 19.745 1.00 95.56 216 PRO A O 1
ATOM 1647 N N . HIS A 1 217 ? -26.917 8.420 19.319 1.00 93.06 217 HIS A N 1
ATOM 1648 C CA . HIS A 1 217 ? -26.770 8.875 20.711 1.00 93.06 217 HIS A CA 1
ATOM 1649 C C . HIS A 1 217 ? -25.914 7.964 21.614 1.00 93.06 217 HIS A C 1
ATOM 1651 O O . HIS A 1 217 ? -25.987 8.108 22.834 1.00 93.06 217 HIS A O 1
ATOM 1657 N N . ALA A 1 218 ? -25.023 7.190 20.974 1.00 74.88 218 ALA A N 1
ATOM 1658 C CA . ALA A 1 218 ? -23.965 6.318 21.497 1.00 74.88 218 ALA A CA 1
ATOM 1659 C C . ALA A 1 218 ? -24.351 4.838 21.656 1.00 74.88 218 ALA A C 1
ATOM 1661 O O . ALA A 1 218 ? -24.994 4.500 22.671 1.00 74.88 218 ALA A O 1
#

pLDDT: mean 90.37, std 10.01, range [33.72, 98.19]

Radius of gyration: 19.39 Å; chains: 1; bounding box: 56×34×48 Å